Protein AF-A0A1P8NCJ2-F1 (afdb_monomer)

Nearest PDB structures (foldseek):
  8akn-assembly1_e  TM=4.206E-01  e=4.391E+00  Escherichia coli BW25113
  8c9b-assembly1_E  TM=3.716E-01  e=6.789E+00  Escherichia coli
  8c97-assembly1_E  TM=4.039E-01  e=9.863E+00  Escherichia coli

pLDDT: mean 82.37, std 11.79, range [41.12, 93.94]

Solvent-accessible surface area (backbone atoms only — not comparable to full-atom values): 11523 Å² total; per-residue (Å²): 121,79,91,66,98,56,78,45,37,68,54,47,44,54,53,44,65,76,74,47,71,74,82,81,45,72,49,74,44,65,50,60,73,43,63,59,67,43,52,81,74,59,35,50,70,48,72,45,36,58,69,64,31,53,78,67,75,41,75,60,78,74,65,56,74,62,56,68,54,54,54,52,49,53,54,51,46,52,57,61,77,52,69,77,71,83,54,77,83,48,42,66,61,54,40,48,51,49,44,56,49,63,79,47,68,81,57,87,54,63,66,58,57,54,50,50,52,52,51,54,62,70,75,43,80,90,82,50,72,62,78,72,40,86,76,64,68,80,64,95,66,77,78,79,72,71,95,65,80,78,83,56,76,82,71,71,55,73,79,72,86,56,76,86,73,55,75,78,79,78,77,80,79,83,81,88,132

Structure (mmCIF, N/CA/C/O backbone):
data_AF-A0A1P8NCJ2-F1
#
_entry.id   AF-A0A1P8NCJ2-F1
#
loop_
_atom_site.group_PDB
_atom_site.id
_atom_site.type_symbol
_atom_site.label_atom_id
_atom_site.label_alt_id
_atom_site.label_comp_id
_atom_site.label_asym_id
_atom_site.label_entity_id
_atom_site.label_seq_id
_atom_site.pdbx_PDB_ins_code
_atom_site.Cartn_x
_atom_site.Cartn_y
_atom_site.Cartn_z
_atom_site.occupancy
_atom_site.B_iso_or_equiv
_atom_site.auth_seq_id
_atom_site.auth_comp_id
_atom_site.auth_asym_id
_atom_site.auth_atom_id
_atom_site.pdbx_PDB_model_num
ATOM 1 N N . MET A 1 1 ? 1.787 -2.332 -0.077 1.00 89.50 1 MET A N 1
ATOM 2 C CA . MET A 1 1 ? 0.760 -1.302 -0.367 1.00 89.50 1 MET A CA 1
ATOM 3 C C . MET A 1 1 ? 0.189 -1.632 -1.734 1.00 89.50 1 MET A C 1
ATOM 5 O O . MET A 1 1 ? 0.908 -2.240 -2.510 1.00 89.50 1 MET A O 1
ATOM 9 N N . ARG A 1 2 ? -1.067 -1.292 -2.028 1.00 89.94 2 ARG A N 1
ATOM 10 C CA . ARG A 1 2 ? -1.697 -1.604 -3.321 1.00 89.94 2 ARG A CA 1
ATOM 11 C C . ARG A 1 2 ? -2.533 -0.414 -3.768 1.00 89.94 2 ARG A C 1
ATOM 13 O O . ARG A 1 2 ? -3.182 0.210 -2.930 1.00 89.94 2 ARG A O 1
ATOM 20 N N . ILE A 1 3 ? -2.510 -0.107 -5.061 1.00 90.94 3 ILE A N 1
ATOM 21 C CA . ILE A 1 3 ? -3.461 0.840 -5.647 1.00 90.94 3 ILE A CA 1
ATOM 22 C C . ILE A 1 3 ? -4.789 0.106 -5.805 1.00 90.94 3 ILE A C 1
ATOM 24 O O . ILE A 1 3 ? -4.830 -0.997 -6.345 1.00 90.94 3 ILE A O 1
ATOM 28 N N . ILE A 1 4 ? -5.861 0.714 -5.312 1.00 93.19 4 ILE A N 1
ATOM 29 C CA . ILE A 1 4 ? -7.226 0.224 -5.494 1.00 93.19 4 ILE A CA 1
ATOM 30 C C . ILE A 1 4 ? -7.975 1.168 -6.441 1.00 93.19 4 ILE A C 1
ATOM 32 O O . ILE A 1 4 ? -7.704 2.370 -6.422 1.00 93.19 4 ILE A O 1
ATOM 36 N N . PRO A 1 5 ? -8.885 0.647 -7.282 1.00 92.69 5 PRO A N 1
ATOM 37 C CA . PRO A 1 5 ? -9.535 1.428 -8.337 1.00 92.69 5 PRO A CA 1
ATOM 38 C C . PRO A 1 5 ? -10.462 2.515 -7.791 1.00 92.69 5 PRO A C 1
ATOM 40 O O . PRO A 1 5 ? -10.631 3.563 -8.407 1.00 92.69 5 PRO A O 1
ATOM 43 N N . ASP A 1 6 ? -11.065 2.273 -6.630 1.00 93.50 6 ASP A N 1
ATOM 44 C CA . ASP A 1 6 ? -11.892 3.241 -5.934 1.00 93.50 6 ASP A CA 1
ATOM 45 C C . ASP A 1 6 ? -11.900 2.969 -4.430 1.00 93.50 6 ASP A C 1
ATOM 47 O O . ASP A 1 6 ? -11.384 1.963 -3.939 1.00 93.50 6 ASP A O 1
ATOM 51 N N . ALA A 1 7 ? -12.506 3.892 -3.694 1.00 90.56 7 ALA A N 1
ATOM 52 C CA . ALA A 1 7 ? -12.639 3.808 -2.251 1.00 90.56 7 ALA A CA 1
ATOM 53 C C . ALA A 1 7 ? -14.034 3.286 -1.828 1.00 90.56 7 ALA A C 1
ATOM 55 O O . ALA A 1 7 ? -14.537 3.609 -0.753 1.00 90.56 7 ALA A O 1
ATOM 56 N N . ARG A 1 8 ? -14.714 2.490 -2.668 1.00 92.50 8 ARG A N 1
ATOM 57 C CA . ARG A 1 8 ? -16.012 1.892 -2.313 1.00 92.50 8 ARG A CA 1
ATOM 58 C C . ARG A 1 8 ? -15.838 0.755 -1.308 1.00 92.50 8 ARG A C 1
ATOM 60 O O . ARG A 1 8 ? -14.839 0.040 -1.307 1.00 92.50 8 ARG A O 1
ATOM 67 N N . ALA A 1 9 ? -16.880 0.511 -0.515 1.00 91.69 9 ALA A N 1
ATOM 68 C CA . ALA A 1 9 ? -16.875 -0.536 0.507 1.00 91.69 9 ALA A CA 1
ATOM 69 C C . ALA A 1 9 ? -16.643 -1.951 -0.049 1.00 91.69 9 ALA A C 1
ATOM 71 O O . ALA A 1 9 ? -16.042 -2.785 0.620 1.00 91.69 9 ALA A O 1
ATOM 72 N N . ALA A 1 10 ? -17.102 -2.255 -1.268 1.00 91.38 10 ALA A N 1
ATOM 73 C CA . ALA A 1 10 ? -16.827 -3.547 -1.904 1.00 91.38 10 ALA A CA 1
ATOM 74 C C . ALA A 1 10 ? -15.330 -3.719 -2.208 1.00 91.38 10 ALA A C 1
ATOM 76 O O . ALA A 1 10 ? -14.734 -4.713 -1.801 1.00 91.38 10 ALA A O 1
ATOM 77 N N . THR A 1 11 ? -14.719 -2.712 -2.835 1.00 93.75 11 THR A N 1
ATOM 78 C CA . THR A 1 11 ? -13.294 -2.685 -3.181 1.00 93.75 11 THR A CA 1
ATOM 79 C C . THR A 1 11 ? -12.407 -2.766 -1.941 1.00 93.75 11 THR A C 1
ATOM 81 O O . THR A 1 11 ? -11.456 -3.544 -1.905 1.00 93.75 11 THR A O 1
ATOM 84 N N . LEU A 1 12 ? -12.742 -2.007 -0.894 1.00 93.25 12 LEU A N 1
ATOM 85 C CA . LEU A 1 12 ? -12.000 -2.020 0.368 1.00 93.25 12 LEU A CA 1
ATOM 86 C C . LEU A 1 12 ? -12.114 -3.360 1.092 1.00 93.25 12 LEU A C 1
ATOM 88 O O . LEU A 1 12 ? -11.110 -3.852 1.595 1.00 93.25 12 LEU A O 1
ATOM 92 N N . ARG A 1 13 ? -13.306 -3.971 1.122 1.00 91.81 13 ARG A N 1
ATOM 93 C CA . ARG A 1 13 ? -13.483 -5.301 1.720 1.00 91.81 13 ARG A CA 1
ATOM 94 C C . ARG A 1 13 ? -12.653 -6.350 0.992 1.00 91.81 13 ARG A C 1
ATOM 96 O O . ARG A 1 13 ? -11.917 -7.055 1.665 1.00 91.81 13 ARG A O 1
ATOM 103 N N . GLY A 1 14 ? -12.693 -6.374 -0.344 1.00 92.50 14 GLY A N 1
ATOM 104 C CA . GLY A 1 14 ? -11.837 -7.259 -1.143 1.00 92.50 14 GLY A CA 1
ATOM 105 C C . GLY A 1 14 ? -10.347 -7.035 -0.865 1.00 92.50 14 GLY A C 1
ATOM 106 O O . GLY A 1 14 ? -9.584 -7.974 -0.673 1.00 92.50 14 GLY A O 1
ATOM 107 N N . PHE A 1 15 ? -9.924 -5.771 -0.748 1.00 93.94 15 PHE A N 1
ATOM 108 C CA . PHE A 1 15 ? -8.546 -5.452 -0.378 1.00 93.94 15 PHE A CA 1
ATOM 109 C C . PHE A 1 15 ? -8.137 -6.009 0.987 1.00 93.94 15 PHE A C 1
ATOM 111 O O . PHE A 1 15 ? -7.036 -6.544 1.119 1.00 93.94 15 PHE A O 1
ATOM 118 N N . ILE A 1 16 ? -9.007 -5.889 1.987 1.00 93.19 16 ILE A N 1
ATOM 119 C CA . ILE A 1 16 ? -8.744 -6.387 3.337 1.00 93.19 16 ILE A CA 1
ATOM 120 C C . ILE A 1 16 ? -8.699 -7.917 3.334 1.00 93.19 16 ILE A C 1
ATOM 122 O O . ILE A 1 16 ? -7.729 -8.469 3.844 1.00 93.19 16 ILE A O 1
ATOM 126 N N . THR A 1 17 ? -9.665 -8.588 2.698 1.00 92.44 17 THR A N 1
ATOM 127 C CA . THR A 1 17 ? -9.716 -10.060 2.635 1.00 92.44 17 THR A CA 1
ATOM 128 C C . THR A 1 17 ? -8.494 -10.677 1.971 1.00 92.44 17 THR A C 1
ATOM 130 O O . THR A 1 17 ? -8.013 -11.712 2.416 1.00 92.44 17 THR A O 1
ATOM 133 N N . ASP A 1 18 ? -7.943 -10.021 0.951 1.00 93.75 18 ASP A N 1
ATOM 134 C CA . ASP A 1 18 ? -6.751 -10.511 0.254 1.00 93.75 18 ASP A CA 1
ATOM 135 C C . ASP A 1 18 ? -5.456 -10.374 1.075 1.00 93.75 18 ASP A C 1
ATOM 137 O O . ASP A 1 18 ? -4.461 -11.027 0.766 1.00 93.75 18 ASP A O 1
ATOM 141 N N . ASN A 1 19 ? -5.410 -9.447 2.041 1.00 92.81 19 ASN A N 1
ATOM 142 C CA . ASN A 1 19 ? -4.154 -8.992 2.658 1.00 92.81 19 ASN A CA 1
ATOM 143 C C . ASN A 1 19 ? -4.114 -9.130 4.185 1.00 92.81 19 ASN A C 1
ATOM 145 O O . ASN A 1 19 ? -3.063 -8.887 4.780 1.00 92.81 19 ASN A O 1
ATOM 149 N N . VAL A 1 20 ? -5.234 -9.460 4.825 1.00 92.88 20 VAL A N 1
ATOM 150 C CA . VAL A 1 20 ? -5.350 -9.562 6.280 1.00 92.88 20 VAL A CA 1
ATOM 151 C C . VAL A 1 20 ? -5.878 -10.941 6.637 1.00 92.88 20 VAL A C 1
ATOM 153 O O . VAL A 1 20 ? -6.939 -11.346 6.172 1.00 92.88 20 VAL A O 1
ATOM 156 N N . GLU A 1 21 ? -5.142 -11.646 7.490 1.00 92.44 21 GLU A N 1
ATOM 157 C CA . GLU A 1 21 ? -5.537 -12.959 7.993 1.00 92.44 21 GLU A CA 1
ATOM 158 C C . GLU A 1 21 ? -6.851 -12.880 8.784 1.00 92.44 21 GLU A C 1
ATOM 160 O O . GLU A 1 21 ? -7.058 -11.960 9.583 1.00 92.44 21 GLU A O 1
ATOM 165 N N . LEU A 1 22 ? -7.746 -13.835 8.526 1.00 90.56 22 LEU A N 1
ATOM 166 C CA . LEU A 1 22 ? -9.055 -13.919 9.170 1.00 90.56 22 LEU A CA 1
ATOM 167 C C . LEU A 1 22 ? -8.934 -14.446 10.613 1.00 90.56 22 LEU A C 1
ATOM 169 O O . LEU A 1 22 ? -7.925 -15.039 10.988 1.00 90.56 22 LEU A O 1
ATOM 173 N N . ASP A 1 23 ? -9.975 -14.217 11.417 1.00 77.00 23 ASP A N 1
ATOM 174 C CA . ASP A 1 23 ? -10.226 -14.776 12.759 1.00 77.00 23 ASP A CA 1
ATOM 175 C C . ASP A 1 23 ? -9.287 -14.330 13.894 1.00 77.00 23 ASP A C 1
ATOM 177 O O . ASP A 1 23 ? -9.724 -14.197 15.037 1.00 77.00 23 ASP A O 1
ATOM 181 N N . THR A 1 24 ? -8.020 -14.030 13.610 1.00 81.50 24 THR A N 1
ATOM 182 C CA . THR A 1 24 ? -7.013 -13.671 14.627 1.00 81.50 24 THR A CA 1
ATOM 183 C C . THR A 1 24 ? -6.678 -12.180 14.664 1.00 81.50 24 THR A C 1
ATOM 185 O O . THR A 1 24 ? -6.072 -11.703 15.627 1.00 81.50 24 THR A O 1
ATOM 188 N N . THR A 1 25 ? -7.076 -11.420 13.637 1.00 90.25 25 THR A N 1
ATOM 189 C CA . THR A 1 25 ? -6.677 -10.017 13.467 1.00 90.25 25 THR A CA 1
ATOM 190 C C . THR A 1 25 ? -7.831 -9.041 13.700 1.00 90.25 25 THR A C 1
ATOM 192 O O . THR A 1 25 ? -8.883 -9.117 13.066 1.00 90.25 25 THR A O 1
ATOM 195 N N . THR A 1 26 ? -7.593 -8.042 14.555 1.00 92.19 26 THR A N 1
ATOM 196 C CA . THR A 1 26 ? -8.482 -6.881 14.706 1.00 92.19 26 THR A CA 1
ATOM 197 C C . THR A 1 26 ? -8.121 -5.797 13.696 1.00 92.19 26 THR A C 1
ATOM 199 O O . THR A 1 26 ? -7.015 -5.250 13.714 1.00 92.19 26 THR A O 1
ATOM 202 N N . VAL A 1 27 ? -9.077 -5.426 12.847 1.00 92.75 27 VAL A N 1
ATOM 203 C CA . VAL A 1 27 ? -8.932 -4.334 11.880 1.00 92.75 27 VAL A CA 1
ATOM 204 C C . VAL A 1 27 ? -9.306 -3.016 12.557 1.00 92.75 27 VAL A C 1
ATOM 206 O O . VAL A 1 27 ? -10.463 -2.798 12.910 1.00 92.75 27 VAL A O 1
ATOM 209 N N . ILE A 1 28 ? -8.333 -2.116 12.720 1.00 92.12 28 ILE A N 1
ATOM 210 C CA . ILE A 1 28 ? -8.541 -0.785 13.309 1.00 92.12 28 ILE A CA 1
ATOM 211 C C . ILE A 1 28 ? -8.645 0.260 12.189 1.00 92.12 28 ILE A C 1
ATOM 213 O O . ILE A 1 28 ? -7.744 0.370 11.358 1.00 92.12 28 ILE A O 1
ATOM 217 N N . THR A 1 29 ? -9.714 1.063 12.172 1.00 91.69 29 THR A N 1
ATOM 218 C CA . THR A 1 29 ? -9.962 2.082 11.124 1.00 91.69 29 THR A CA 1
ATOM 219 C C . THR A 1 29 ? -10.264 3.465 11.701 1.00 91.69 29 THR A C 1
ATOM 221 O O . THR A 1 29 ? -10.665 3.593 12.854 1.00 91.69 29 THR A O 1
ATOM 224 N N . ASP A 1 30 ? -10.128 4.513 10.885 1.00 89.12 30 ASP A N 1
ATOM 225 C CA . ASP A 1 30 ? -10.369 5.928 11.236 1.00 89.12 30 ASP A CA 1
ATOM 226 C C . ASP A 1 30 ? -11.848 6.314 11.388 1.00 89.12 30 ASP A C 1
ATOM 228 O O . ASP A 1 30 ? -12.202 7.474 11.621 1.00 89.12 30 ASP A O 1
ATOM 232 N N . GLY A 1 31 ? -12.734 5.337 11.237 1.00 88.44 31 GLY A N 1
ATOM 233 C CA . GLY A 1 31 ? -14.160 5.554 11.252 1.00 88.44 31 GLY A CA 1
ATOM 234 C C . GLY A 1 31 ? -14.734 6.162 9.990 1.00 88.44 31 GLY A C 1
ATOM 235 O O . GLY A 1 31 ? -15.861 6.652 10.034 1.00 88.44 31 GLY A O 1
ATOM 236 N N . TRP A 1 32 ? -14.054 6.076 8.858 1.00 91.44 32 TRP A N 1
ATOM 237 C CA . TRP A 1 32 ? -14.688 6.378 7.587 1.00 91.44 32 TRP A CA 1
ATOM 238 C C . TRP A 1 32 ? -15.778 5.348 7.219 1.00 91.44 32 TRP A C 1
ATOM 240 O O . TRP A 1 32 ? -15.670 4.162 7.531 1.00 91.44 32 TRP A O 1
ATOM 250 N N . THR A 1 33 ? -16.870 5.801 6.592 1.00 89.88 33 THR A N 1
ATOM 251 C CA . THR A 1 33 ? -18.044 4.961 6.274 1.00 89.88 33 THR A CA 1
ATOM 252 C C . THR A 1 33 ? -17.773 3.934 5.178 1.00 89.88 33 THR A C 1
ATOM 254 O O . THR A 1 33 ? -18.475 2.930 5.113 1.00 89.88 33 THR A O 1
ATOM 257 N N . GLY A 1 34 ? -16.734 4.132 4.360 1.00 89.88 34 GLY A N 1
ATOM 258 C CA . GLY A 1 34 ? -16.299 3.149 3.363 1.00 89.88 34 GLY A CA 1
ATOM 259 C C . GLY A 1 34 ? -15.875 1.807 3.970 1.00 89.88 34 GLY A C 1
ATOM 260 O O . GLY A 1 34 ? -15.943 0.788 3.295 1.00 89.88 34 GLY A O 1
ATOM 261 N N . TYR A 1 35 ? -15.509 1.781 5.254 1.00 91.50 35 TYR A N 1
ATOM 262 C CA . TYR A 1 35 ? -15.136 0.563 5.979 1.00 91.50 35 TYR A CA 1
ATOM 263 C C . TYR A 1 35 ? -16.325 -0.181 6.611 1.00 91.50 35 TYR A C 1
ATOM 265 O O . TYR A 1 35 ? -16.129 -1.175 7.304 1.00 91.50 35 TYR A O 1
ATOM 273 N N . LEU A 1 36 ? -17.564 0.289 6.431 1.00 87.81 36 LEU A N 1
ATOM 274 C CA . LEU A 1 36 ? -18.733 -0.411 6.967 1.00 87.81 36 LEU A CA 1
ATOM 275 C C . LEU A 1 36 ? -18.923 -1.772 6.279 1.00 87.81 36 LEU A C 1
ATOM 277 O O . LEU A 1 36 ? -18.792 -1.890 5.060 1.00 87.81 36 LEU A O 1
ATOM 281 N N . GLY A 1 37 ? -19.277 -2.795 7.060 1.00 86.75 37 GLY A N 1
ATOM 282 C CA . GLY A 1 37 ? -19.498 -4.153 6.561 1.00 86.75 37 GLY A CA 1
ATOM 283 C C . GLY A 1 37 ? -18.248 -5.035 6.518 1.00 86.75 37 GLY A C 1
ATOM 284 O O . GLY A 1 37 ? -18.317 -6.110 5.922 1.00 86.75 37 GLY A O 1
ATOM 285 N N . ILE A 1 38 ? -17.121 -4.595 7.094 1.00 90.38 38 ILE A N 1
ATOM 286 C CA . ILE A 1 38 ? -15.921 -5.430 7.313 1.00 90.38 38 ILE A CA 1
ATOM 287 C C . ILE A 1 38 ? -16.214 -6.566 8.300 1.00 90.38 38 ILE A C 1
ATOM 289 O O . ILE A 1 38 ? -15.776 -7.692 8.095 1.00 90.38 38 ILE A O 1
ATOM 293 N N . ASP A 1 39 ? -17.004 -6.280 9.330 1.00 89.06 39 ASP A N 1
ATOM 294 C CA . ASP A 1 39 ? -17.531 -7.243 10.299 1.00 89.06 39 ASP A CA 1
ATOM 295 C C . ASP A 1 39 ? -18.288 -8.395 9.621 1.00 89.06 39 ASP A C 1
ATOM 297 O O . ASP A 1 39 ? -18.105 -9.560 9.962 1.00 89.06 39 ASP A O 1
ATOM 301 N N . LYS A 1 40 ? -19.058 -8.090 8.570 1.00 87.50 40 LYS A N 1
ATOM 302 C CA . LYS A 1 40 ? -19.769 -9.099 7.763 1.00 87.50 40 LYS A CA 1
ATOM 303 C C . LYS A 1 40 ? -18.839 -10.024 6.975 1.00 87.50 40 LYS A C 1
ATOM 305 O O . LYS A 1 40 ? -19.303 -11.037 6.465 1.00 87.50 40 LYS A O 1
ATOM 310 N N . ALA A 1 41 ? -17.564 -9.662 6.837 1.00 86.69 41 ALA A N 1
ATOM 311 C CA . ALA A 1 41 ? -16.534 -10.498 6.230 1.00 86.69 41 ALA A CA 1
ATOM 312 C C . ALA A 1 41 ? -15.759 -11.332 7.271 1.00 86.69 41 ALA A C 1
ATOM 314 O O . ALA A 1 41 ? -14.781 -11.968 6.902 1.00 86.69 41 ALA A O 1
ATOM 315 N N . GLY A 1 42 ? -16.186 -11.337 8.543 1.00 89.69 42 GLY A N 1
ATOM 316 C CA . GLY A 1 42 ? -15.611 -12.167 9.610 1.00 89.69 42 GLY A CA 1
ATOM 317 C C . GLY A 1 42 ? -14.506 -11.495 10.431 1.00 89.69 42 GLY A C 1
ATOM 318 O O . GLY A 1 42 ? -13.912 -12.130 11.295 1.00 89.69 42 GLY A O 1
ATOM 319 N N . TYR A 1 43 ? -14.228 -10.208 10.210 1.00 93.06 43 TYR A N 1
ATOM 320 C CA . TYR A 1 43 ? -13.200 -9.490 10.967 1.00 93.06 43 TYR A CA 1
ATOM 321 C C . TYR A 1 43 ? -13.747 -8.848 12.240 1.00 93.06 43 TYR A C 1
ATOM 323 O O . TYR A 1 43 ? -14.799 -8.205 12.234 1.00 93.06 43 TYR A O 1
ATOM 331 N N . THR A 1 44 ? -12.945 -8.873 13.305 1.00 93.19 44 THR A N 1
ATOM 332 C CA . THR A 1 44 ? -13.158 -7.962 14.435 1.00 93.19 44 THR A CA 1
ATOM 333 C C . THR A 1 44 ? -12.819 -6.539 1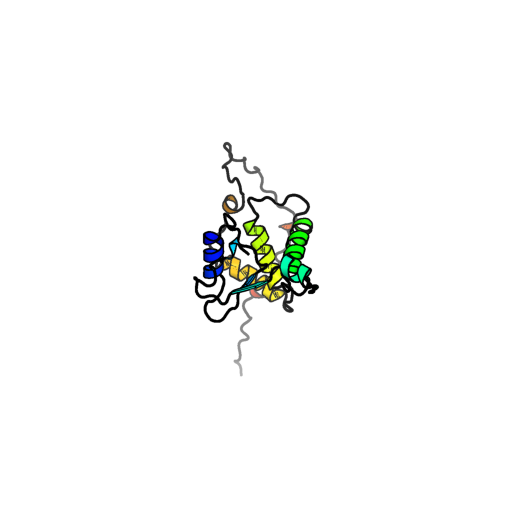3.985 1.00 93.19 44 THR A C 1
ATOM 335 O O . THR A 1 44 ? -11.674 -6.250 13.632 1.00 93.19 44 THR A O 1
ATOM 338 N N . HIS A 1 45 ? -13.806 -5.638 13.978 1.00 92.69 45 HIS A N 1
ATOM 339 C CA . HIS A 1 45 ? -13.647 -4.266 13.482 1.00 92.69 45 HIS A CA 1
ATOM 340 C C . HIS A 1 45 ? -13.673 -3.238 14.621 1.00 92.69 45 HIS A C 1
ATOM 342 O O . HIS A 1 45 ? -14.711 -2.998 15.234 1.00 92.69 45 HIS A O 1
ATOM 348 N N . ASP A 1 46 ? -12.534 -2.587 14.874 1.00 91.56 46 ASP A N 1
ATOM 349 C CA . ASP A 1 46 ? -12.412 -1.467 15.816 1.00 91.56 46 ASP A CA 1
ATOM 350 C C . ASP A 1 46 ? -12.441 -0.133 15.053 1.00 91.56 46 ASP A C 1
ATOM 352 O O . ASP A 1 46 ? -11.535 0.230 14.290 1.00 91.56 46 ASP A O 1
ATOM 356 N N . ARG A 1 47 ? -13.523 0.622 15.246 1.00 92.00 47 ARG A N 1
ATOM 357 C CA . ARG A 1 47 ? -13.764 1.885 14.552 1.00 92.00 47 ARG A CA 1
ATOM 358 C C . ARG A 1 47 ? -13.401 3.074 15.438 1.00 92.00 47 ARG A C 1
ATOM 360 O O . ARG A 1 47 ? -14.132 3.436 16.361 1.00 92.00 47 ARG A O 1
ATOM 367 N N . ARG A 1 48 ? -12.337 3.787 15.075 1.00 90.75 48 ARG A N 1
ATOM 368 C CA . ARG A 1 48 ? -11.798 4.909 15.848 1.00 90.75 48 ARG A CA 1
ATOM 369 C C . ARG A 1 48 ? -11.943 6.237 15.114 1.00 90.75 48 ARG A C 1
ATOM 371 O O . ARG A 1 48 ? -11.049 6.694 14.411 1.00 90.75 48 ARG A O 1
ATOM 378 N N . SER A 1 49 ? -13.086 6.891 15.313 1.00 88.56 49 SER A N 1
ATOM 379 C CA . SER A 1 49 ? -13.369 8.197 14.704 1.00 88.56 49 SER A CA 1
ATOM 380 C C . SER A 1 49 ? -12.592 9.338 15.362 1.00 88.56 49 SER A C 1
ATOM 382 O O . SER A 1 49 ? -12.800 9.633 16.542 1.00 88.56 49 SER A O 1
ATOM 384 N N . GLN A 1 50 ? -11.781 10.055 14.575 1.00 85.06 50 GLN A N 1
ATOM 385 C CA . GLN A 1 50 ? -11.085 11.266 15.035 1.00 85.06 50 GLN A CA 1
ATOM 386 C C . GLN A 1 50 ? -12.061 12.359 15.481 1.00 85.06 50 GLN A C 1
ATOM 388 O O . GLN A 1 50 ? -11.842 13.008 16.502 1.00 85.06 50 GLN A O 1
ATOM 393 N N . ARG A 1 51 ? -13.176 12.536 14.758 1.00 85.81 51 ARG A N 1
ATOM 394 C CA . ARG A 1 51 ? -14.226 13.501 15.121 1.00 85.81 51 ARG A CA 1
ATOM 395 C C . ARG A 1 51 ? -14.815 13.182 16.496 1.00 85.81 51 ARG A C 1
ATOM 397 O O . ARG A 1 51 ? -14.940 14.074 17.329 1.00 85.81 51 ARG A O 1
ATOM 404 N N . ALA A 1 52 ? -15.137 11.913 16.746 1.00 85.69 52 ALA A N 1
ATOM 405 C CA . ALA A 1 52 ? -15.671 11.485 18.037 1.00 85.69 52 ALA A CA 1
ATOM 406 C C . ALA A 1 52 ? -14.616 11.528 19.158 1.00 85.69 52 ALA A C 1
ATOM 408 O O . ALA A 1 52 ? -14.960 11.739 20.318 1.00 85.69 52 ALA A O 1
ATOM 409 N N . ALA A 1 53 ? -13.336 11.309 18.844 1.00 86.44 53 ALA A N 1
ATOM 410 C CA . ALA A 1 53 ? -12.239 11.467 19.799 1.00 86.44 53 ALA A CA 1
ATOM 411 C C . ALA A 1 53 ? -12.079 12.936 20.227 1.00 86.44 53 ALA A C 1
ATOM 413 O O . ALA A 1 53 ? -12.105 13.213 21.425 1.00 86.44 53 ALA A O 1
ATOM 414 N N . ARG A 1 54 ? -12.056 13.869 19.261 1.00 85.38 54 ARG A N 1
ATOM 415 C CA . ARG A 1 54 ? -12.019 15.324 19.502 1.00 85.38 54 ARG A CA 1
ATOM 416 C C . ARG A 1 54 ? -13.163 15.798 20.388 1.00 85.38 54 ARG A C 1
ATOM 418 O O . ARG A 1 54 ? -12.924 16.485 21.371 1.00 85.38 54 ARG A O 1
ATOM 425 N N . ALA A 1 55 ? -14.391 15.383 20.076 1.00 87.69 55 ALA A N 1
ATOM 426 C CA . ALA A 1 55 ? -15.571 15.754 20.859 1.00 87.69 55 ALA A CA 1
ATOM 427 C C . ALA A 1 55 ? -15.506 15.277 22.324 1.00 87.69 55 ALA A C 1
ATOM 429 O O . ALA A 1 55 ? -16.156 15.855 23.185 1.00 87.69 55 ALA A O 1
ATOM 430 N N . ARG A 1 56 ? -14.720 14.231 22.610 1.00 86.94 56 ARG A N 1
ATOM 431 C CA . ARG A 1 56 ? -14.521 13.668 23.955 1.00 86.94 56 ARG A CA 1
ATOM 432 C C . ARG A 1 56 ? -13.218 14.130 24.617 1.00 86.94 56 ARG A C 1
ATOM 434 O O . ARG A 1 56 ? -12.824 13.536 25.614 1.00 86.94 56 ARG A O 1
ATOM 441 N N . GLY A 1 57 ? -12.522 15.114 24.039 1.00 84.88 57 GLY A N 1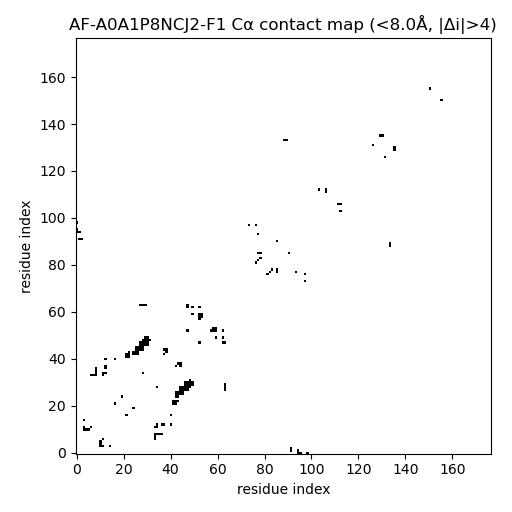
ATOM 442 C CA . GLY A 1 57 ? -11.239 15.604 24.552 1.00 84.88 57 GLY A CA 1
ATOM 443 C C . GLY A 1 57 ? -10.123 14.554 24.553 1.00 84.88 57 GLY A C 1
ATOM 444 O O . GLY A 1 57 ? -9.175 14.674 25.322 1.00 84.88 57 GLY A O 1
ATOM 445 N N . LYS A 1 58 ? -10.237 13.498 23.736 1.00 82.31 58 LYS A N 1
ATOM 446 C CA . LYS A 1 58 ? -9.224 12.439 23.654 1.00 82.31 58 LYS A CA 1
ATOM 447 C C . LYS A 1 58 ? -8.105 12.840 22.702 1.00 82.31 58 LYS A C 1
ATOM 449 O O . LYS A 1 58 ? -8.364 13.418 21.646 1.00 82.31 58 LYS A O 1
ATOM 454 N N . ASP A 1 59 ? -6.887 12.445 23.053 1.00 78.44 59 ASP A N 1
ATOM 455 C CA . ASP A 1 59 ? -5.725 12.578 22.182 1.00 78.44 59 ASP A CA 1
ATOM 456 C C . ASP A 1 59 ? -5.922 11.790 20.872 1.00 78.44 59 ASP A C 1
ATOM 458 O O . ASP A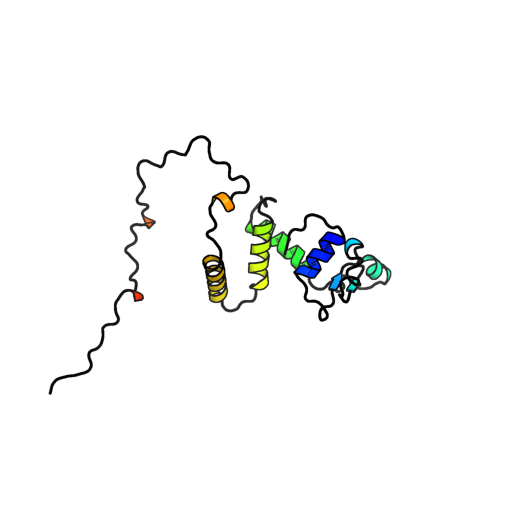 1 59 ? -6.313 10.618 20.865 1.00 78.44 59 ASP A O 1
ATOM 462 N N . ILE A 1 60 ? -5.688 12.470 19.752 1.00 78.56 60 ILE A N 1
ATOM 463 C CA . ILE A 1 60 ? -5.905 11.958 18.397 1.00 78.56 60 ILE A CA 1
ATOM 464 C C . ILE A 1 60 ? -4.664 11.213 17.904 1.00 78.56 60 ILE A C 1
ATOM 466 O O . ILE A 1 60 ? -4.793 10.276 17.113 1.00 78.56 60 ILE A O 1
ATOM 470 N N . ASP A 1 61 ? -3.474 11.587 18.376 1.00 71.50 61 ASP A N 1
ATOM 471 C CA . ASP A 1 61 ? -2.212 11.055 17.852 1.00 71.50 61 ASP A CA 1
ATOM 472 C C . ASP A 1 61 ? -2.050 9.564 18.170 1.00 71.50 61 ASP A C 1
ATOM 474 O O . ASP A 1 61 ? -1.475 8.798 17.388 1.00 71.50 61 ASP A O 1
ATOM 478 N N . ASN A 1 62 ? -2.660 9.131 19.274 1.00 77.25 62 ASN A N 1
ATOM 479 C CA . ASN A 1 62 ? -2.721 7.741 19.713 1.00 77.25 62 ASN A CA 1
ATOM 480 C C . ASN A 1 62 ? -3.917 6.958 19.148 1.00 77.25 62 ASN A C 1
ATOM 482 O O . ASN A 1 62 ? -4.031 5.749 19.368 1.00 77.25 62 ASN A O 1
ATOM 486 N N . LEU A 1 63 ? -4.807 7.612 18.395 1.00 84.38 63 LEU A N 1
ATOM 487 C CA . LEU A 1 63 ? -6.025 6.984 17.893 1.00 84.38 63 LEU A CA 1
ATOM 488 C C . LEU A 1 63 ? -5.712 5.892 16.863 1.00 84.38 63 LEU A C 1
ATOM 490 O O . LEU A 1 63 ? -6.231 4.780 16.963 1.00 84.38 63 LEU A O 1
ATOM 494 N N . LEU A 1 64 ? -4.826 6.202 15.912 1.00 86.25 64 LEU A N 1
ATOM 495 C CA . LEU A 1 64 ? -4.323 5.278 14.894 1.00 86.25 64 LEU A CA 1
ATOM 496 C C . LEU A 1 64 ? -2.792 5.267 14.925 1.00 86.25 64 LEU A C 1
ATOM 498 O O . LEU A 1 64 ? -2.149 6.093 14.260 1.00 86.25 64 LEU A O 1
ATOM 502 N N . PRO A 1 65 ? -2.191 4.341 15.689 1.00 80.19 65 PRO A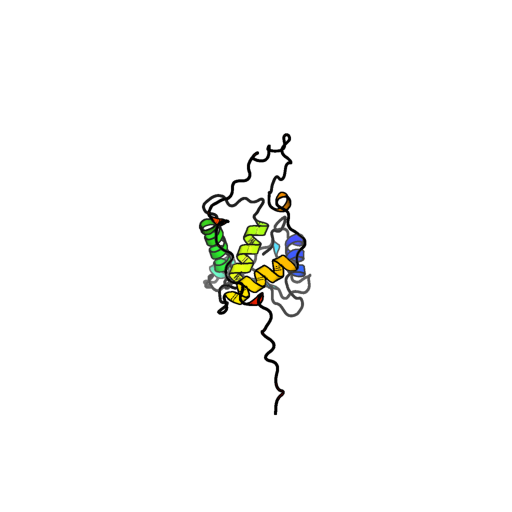 N 1
ATOM 503 C CA . PRO A 1 65 ? -0.748 4.287 15.845 1.00 80.19 65 PRO A CA 1
ATOM 504 C C . PRO A 1 65 ? -0.036 4.114 14.498 1.00 80.19 65 PRO A C 1
ATOM 506 O O . PRO A 1 65 ? -0.293 3.183 13.743 1.00 80.19 65 PRO A O 1
ATOM 509 N N . GLY A 1 66 ? 0.886 5.025 14.185 1.00 83.19 66 GLY A N 1
ATOM 510 C CA . GLY A 1 66 ? 1.840 4.870 13.081 1.00 83.19 66 GLY A CA 1
ATOM 511 C C . GLY A 1 66 ? 1.309 5.118 11.661 1.00 83.19 66 GLY A C 1
ATOM 512 O O . GLY A 1 66 ? 2.129 5.361 10.777 1.00 83.19 66 GLY A O 1
ATOM 513 N N . VAL A 1 67 ? -0.008 5.157 11.424 1.00 87.94 67 VAL A N 1
ATOM 514 C CA . VAL A 1 67 ? -0.588 5.340 10.072 1.00 87.94 67 VAL A CA 1
ATOM 515 C C . VAL A 1 67 ? -0.143 6.661 9.435 1.00 87.94 67 VAL A C 1
ATOM 517 O O . VAL A 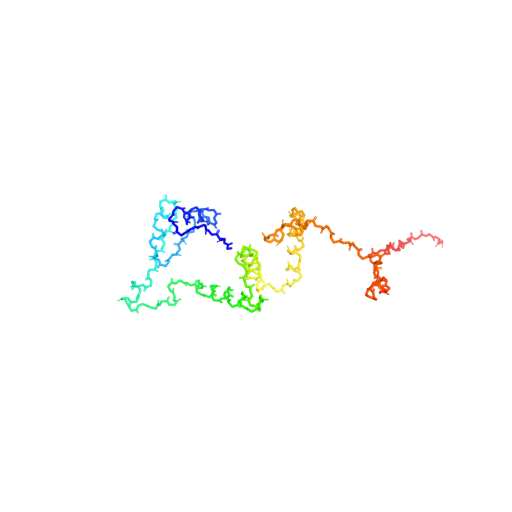1 67 ? 0.386 6.683 8.323 1.00 87.94 67 VAL A O 1
ATOM 520 N N . HIS A 1 68 ? -0.262 7.768 10.175 1.00 85.31 68 HIS A N 1
ATOM 521 C CA . HIS A 1 68 ? 0.173 9.089 9.709 1.00 85.31 68 HIS A CA 1
ATOM 522 C C . HIS A 1 68 ? 1.692 9.153 9.463 1.00 85.31 68 HIS A C 1
ATOM 524 O O . HIS A 1 68 ? 2.146 9.869 8.566 1.00 85.31 68 HIS A O 1
ATOM 530 N N . ARG A 1 69 ? 2.489 8.378 10.219 1.00 89.06 69 ARG A N 1
ATOM 531 C CA . ARG A 1 69 ? 3.948 8.295 10.040 1.00 89.06 69 ARG A CA 1
ATOM 532 C C . ARG A 1 69 ? 4.293 7.576 8.746 1.00 89.06 69 ARG A C 1
ATOM 534 O O . ARG A 1 69 ? 5.115 8.086 7.993 1.00 89.06 69 ARG A O 1
ATOM 541 N N . VAL A 1 70 ? 3.648 6.444 8.458 1.00 91.81 70 VAL A N 1
ATOM 542 C CA . VAL A 1 70 ? 3.847 5.717 7.194 1.00 91.81 70 VAL A CA 1
ATOM 543 C C . VAL A 1 70 ? 3.491 6.612 6.007 1.00 91.81 70 VAL A C 1
ATOM 545 O O . VAL A 1 70 ? 4.308 6.755 5.099 1.00 91.81 70 VAL A O 1
ATOM 548 N N . ALA A 1 71 ? 2.339 7.291 6.049 1.00 90.94 71 ALA A N 1
ATOM 549 C CA . ALA A 1 71 ? 1.925 8.214 4.990 1.00 90.94 71 ALA A CA 1
ATOM 550 C C . ALA A 1 71 ? 2.921 9.376 4.797 1.00 90.94 71 ALA A C 1
ATOM 552 O O . ALA A 1 71 ? 3.320 9.682 3.672 1.00 90.94 71 ALA A O 1
ATOM 553 N N . SER A 1 72 ? 3.381 9.989 5.893 1.00 91.31 72 SER A N 1
ATOM 554 C CA . SER A 1 72 ? 4.366 11.080 5.849 1.00 91.31 72 SER A CA 1
ATOM 555 C C . SER A 1 72 ? 5.719 10.627 5.293 1.00 91.31 72 SER A C 1
ATOM 557 O O . SER A 1 72 ? 6.347 11.357 4.524 1.00 91.31 72 SER A O 1
ATOM 559 N N . LEU A 1 73 ? 6.171 9.423 5.657 1.00 93.06 73 LEU A N 1
ATOM 560 C CA . LEU A 1 73 ? 7.414 8.841 5.149 1.00 93.06 73 LEU A CA 1
ATOM 561 C C . LEU A 1 73 ? 7.313 8.505 3.663 1.00 93.06 73 LEU A C 1
ATOM 563 O O . LEU A 1 73 ? 8.245 8.821 2.929 1.00 93.06 73 LEU A O 1
ATOM 567 N N . ALA A 1 74 ? 6.194 7.930 3.218 1.00 92.25 74 ALA A N 1
ATOM 568 C CA . ALA A 1 74 ? 5.953 7.650 1.805 1.00 92.25 74 ALA A CA 1
ATOM 569 C C . ALA A 1 74 ? 5.984 8.942 0.980 1.00 92.25 74 ALA A C 1
ATOM 571 O O . ALA A 1 74 ? 6.728 9.032 0.006 1.00 92.25 74 ALA A O 1
ATOM 572 N N . LYS A 1 75 ? 5.269 9.987 1.426 1.00 90.56 75 LYS A N 1
ATOM 573 C CA . LYS A 1 75 ? 5.265 11.301 0.764 1.00 90.56 75 LYS A CA 1
ATOM 574 C C . LYS A 1 75 ? 6.667 11.910 0.685 1.00 90.56 75 LYS A C 1
ATOM 576 O O . LYS A 1 75 ? 7.076 12.377 -0.374 1.00 90.56 75 LYS A O 1
ATOM 581 N N . ARG A 1 76 ? 7.414 11.907 1.795 1.00 91.31 76 ARG A N 1
ATOM 582 C CA . ARG A 1 76 ? 8.780 12.453 1.834 1.00 91.31 76 ARG A CA 1
ATOM 583 C C . ARG A 1 76 ? 9.729 11.669 0.931 1.00 91.31 76 ARG A C 1
ATOM 585 O O . ARG A 1 76 ? 10.537 12.278 0.241 1.00 91.31 76 ARG A O 1
ATOM 592 N N . TRP A 1 77 ? 9.637 10.340 0.948 1.00 91.56 77 TRP A N 1
ATOM 593 C CA . TRP A 1 77 ? 10.466 9.477 0.112 1.00 91.56 77 TRP A CA 1
ATOM 594 C C . TRP A 1 77 ? 10.189 9.716 -1.375 1.00 91.56 77 TRP A C 1
ATOM 596 O O . TRP A 1 77 ? 11.134 9.952 -2.122 1.00 91.56 77 TRP A O 1
ATOM 606 N N . LEU A 1 78 ? 8.915 9.783 -1.774 1.00 89.12 78 LEU A N 1
ATOM 607 C CA . LEU A 1 78 ? 8.518 10.097 -3.148 1.00 89.12 78 LEU A CA 1
ATOM 608 C C . LEU A 1 78 ? 9.090 11.442 -3.623 1.00 89.12 78 LEU A C 1
ATOM 610 O O . LEU A 1 78 ? 9.702 11.508 -4.684 1.00 89.12 78 LEU A O 1
ATOM 614 N N . LEU A 1 79 ? 8.948 12.501 -2.819 1.00 86.50 79 LEU A N 1
ATOM 615 C CA . LEU A 1 79 ? 9.433 13.841 -3.177 1.00 86.50 79 LEU A CA 1
ATOM 616 C C . LEU A 1 79 ? 10.967 13.950 -3.185 1.00 86.50 79 LEU A C 1
ATOM 618 O O . LEU A 1 79 ? 11.520 14.703 -3.981 1.00 86.50 79 LEU A O 1
ATOM 622 N N . GLY A 1 80 ? 11.654 13.220 -2.303 1.00 85.19 80 GLY A N 1
ATOM 623 C CA . GLY A 1 80 ? 13.110 13.283 -2.174 1.00 85.19 80 GLY A CA 1
ATOM 624 C C . GLY A 1 80 ? 13.852 12.405 -3.181 1.00 85.19 80 GLY A C 1
ATOM 625 O O . GLY A 1 80 ? 14.758 12.879 -3.860 1.00 85.19 80 GLY A O 1
ATOM 626 N N . THR A 1 81 ? 13.487 11.123 -3.276 1.00 80.88 81 THR A N 1
ATOM 627 C CA . THR A 1 81 ? 14.195 10.141 -4.114 1.00 80.88 81 THR A CA 1
ATOM 628 C C . THR A 1 81 ? 13.906 10.332 -5.601 1.00 80.88 81 THR A C 1
ATOM 630 O O . THR A 1 81 ? 14.815 10.154 -6.404 1.00 80.88 81 THR A O 1
ATOM 633 N N . HIS A 1 82 ? 12.690 10.746 -5.971 1.00 76.31 82 HIS A N 1
ATOM 634 C CA . HIS A 1 82 ? 12.312 10.926 -7.377 1.00 76.31 82 HIS A CA 1
ATOM 635 C C . HIS A 1 82 ? 12.417 12.375 -7.883 1.00 76.31 82 HIS A C 1
ATOM 637 O O . HIS A 1 82 ? 12.058 12.622 -9.025 1.00 76.31 82 HIS A O 1
ATOM 643 N N . GLN A 1 83 ? 12.916 13.319 -7.069 1.00 68.25 83 GLN A N 1
ATOM 644 C CA . GLN A 1 83 ? 13.303 14.691 -7.457 1.00 68.25 83 GLN A CA 1
ATOM 645 C C . GLN A 1 83 ? 12.411 15.385 -8.515 1.00 68.25 83 GLN A C 1
ATOM 647 O O . GLN A 1 83 ? 12.912 15.972 -9.470 1.00 68.25 83 GLN A O 1
ATOM 652 N N . GLY A 1 84 ? 11.086 15.371 -8.337 1.00 65.38 84 GLY A N 1
ATOM 653 C CA . GLY A 1 84 ? 10.187 16.296 -9.046 1.00 65.38 84 GLY A CA 1
ATOM 654 C C . GLY A 1 84 ? 9.044 15.669 -9.849 1.00 65.38 84 GLY A C 1
ATOM 655 O O . GLY A 1 84 ? 7.924 16.144 -9.686 1.00 65.38 84 GLY A O 1
ATOM 656 N N . PRO A 1 85 ? 9.230 14.611 -10.657 1.00 69.31 85 PRO A N 1
ATOM 657 C CA . PRO A 1 85 ? 8.127 14.003 -11.396 1.00 69.31 85 PRO A CA 1
ATOM 658 C C . PRO A 1 85 ? 7.848 12.576 -10.913 1.00 69.31 85 PRO A C 1
ATOM 660 O O . PRO A 1 85 ? 8.396 11.598 -11.417 1.00 69.31 85 PRO A O 1
ATOM 663 N N . VAL A 1 86 ? 6.944 12.450 -9.941 1.00 79.12 86 VAL A N 1
ATOM 664 C CA . VAL A 1 86 ? 6.276 11.172 -9.666 1.00 79.12 86 VAL A CA 1
ATOM 665 C C . VAL A 1 86 ? 5.214 10.986 -10.746 1.00 79.12 86 VAL A C 1
ATOM 667 O O . VAL A 1 86 ? 4.217 11.706 -10.755 1.00 79.12 86 VAL A O 1
ATOM 670 N N . ASN A 1 87 ? 5.423 10.041 -11.660 1.00 85.06 87 ASN A N 1
ATOM 671 C CA . ASN A 1 87 ? 4.425 9.702 -12.671 1.00 85.06 87 ASN A CA 1
ATOM 672 C C . ASN A 1 87 ? 3.416 8.690 -12.102 1.00 85.06 87 ASN A C 1
ATOM 674 O O . ASN A 1 87 ? 3.803 7.652 -11.561 1.00 85.06 87 ASN A O 1
ATOM 678 N N . ILE A 1 88 ? 2.120 8.976 -12.246 1.00 86.31 88 ILE A N 1
ATOM 679 C CA . ILE A 1 88 ? 1.048 8.081 -11.798 1.00 86.31 88 ILE A CA 1
ATOM 680 C C . ILE A 1 88 ? 1.118 6.702 -12.468 1.00 86.31 88 ILE A C 1
ATOM 682 O O . ILE A 1 88 ? 0.785 5.699 -11.841 1.00 86.31 88 ILE A O 1
ATOM 686 N N . GLU A 1 89 ? 1.639 6.636 -13.692 1.00 88.00 89 GLU A N 1
ATOM 687 C CA . GLU A 1 89 ? 1.803 5.396 -14.458 1.00 88.00 89 GLU A CA 1
ATOM 688 C C . GLU A 1 89 ? 2.790 4.420 -13.806 1.00 88.00 89 GLU A C 1
ATOM 690 O O . GLU A 1 89 ? 2.689 3.209 -13.987 1.00 88.00 89 GLU A O 1
ATOM 695 N N . HIS A 1 90 ? 3.718 4.934 -12.998 1.00 87.44 90 HIS A N 1
ATOM 696 C CA . HIS A 1 90 ? 4.710 4.140 -12.274 1.00 87.44 90 HIS A CA 1
ATOM 697 C C . HIS A 1 90 ? 4.414 4.047 -10.773 1.00 87.44 90 HIS A C 1
ATOM 699 O O . HIS A 1 90 ? 5.228 3.520 -10.012 1.00 87.44 90 HIS A O 1
ATOM 705 N N . LEU A 1 91 ? 3.240 4.515 -10.330 1.00 89.00 91 LEU A N 1
ATOM 706 C CA . LEU A 1 91 ? 2.903 4.604 -8.910 1.00 89.00 91 LEU A CA 1
ATOM 707 C C . LEU A 1 91 ? 2.973 3.249 -8.196 1.00 89.00 91 LEU A C 1
ATOM 709 O O . LEU A 1 91 ? 3.431 3.197 -7.057 1.00 89.00 91 LEU A O 1
ATOM 713 N N . VAL A 1 92 ? 2.583 2.154 -8.858 1.00 89.81 92 VAL A N 1
ATOM 714 C CA . VAL A 1 92 ? 2.702 0.799 -8.287 1.00 89.81 92 VAL A CA 1
ATOM 715 C C . VAL A 1 92 ? 4.164 0.478 -7.972 1.00 89.81 92 VAL A C 1
ATOM 717 O O . VAL A 1 92 ? 4.478 0.144 -6.833 1.00 89.81 92 VAL A O 1
ATOM 720 N N . GLY A 1 93 ? 5.068 0.686 -8.936 1.00 89.56 93 GLY A N 1
ATOM 721 C CA . GLY A 1 93 ? 6.498 0.431 -8.759 1.00 89.56 93 GLY A CA 1
ATOM 722 C C . GLY A 1 93 ? 7.118 1.284 -7.651 1.00 89.56 93 GLY A C 1
ATOM 723 O O . GLY A 1 93 ? 7.891 0.775 -6.838 1.00 89.56 93 GLY A O 1
ATOM 724 N N . TYR A 1 94 ? 6.724 2.557 -7.542 1.00 90.94 94 TYR A N 1
ATOM 725 C CA . TYR A 1 94 ? 7.177 3.408 -6.440 1.00 90.94 94 TYR A CA 1
ATOM 726 C C . TYR A 1 94 ? 6.697 2.892 -5.077 1.00 90.94 94 TYR A C 1
ATOM 728 O O . TYR A 1 94 ? 7.464 2.859 -4.114 1.00 90.94 94 TYR A O 1
ATOM 736 N N . LEU A 1 95 ? 5.435 2.469 -4.969 1.00 92.00 95 LEU A N 1
ATOM 737 C CA . LEU A 1 95 ? 4.890 1.940 -3.716 1.00 92.00 95 LEU A CA 1
ATOM 738 C C . LEU A 1 95 ? 5.518 0.595 -3.330 1.00 92.00 95 LEU A C 1
ATOM 740 O O . LEU A 1 95 ? 5.735 0.355 -2.137 1.00 92.00 95 LEU A O 1
ATOM 744 N N . ASP A 1 96 ? 5.846 -0.251 -4.304 1.00 91.62 96 ASP A N 1
ATOM 745 C CA . ASP A 1 96 ? 6.551 -1.512 -4.076 1.00 91.62 96 ASP A CA 1
ATOM 746 C C . ASP A 1 96 ? 7.979 -1.274 -3.583 1.00 91.62 96 ASP A C 1
ATOM 748 O O . ASP A 1 96 ? 8.391 -1.875 -2.582 1.00 91.62 96 ASP A O 1
ATOM 752 N N . GLU A 1 97 ? 8.713 -0.334 -4.193 1.00 91.12 97 GLU A N 1
ATOM 753 C CA . GLU A 1 97 ? 10.038 0.055 -3.703 1.00 91.12 97 GLU A CA 1
ATOM 754 C C . GLU A 1 97 ? 9.948 0.640 -2.286 1.00 91.12 97 GLU A C 1
ATOM 756 O O . GLU A 1 97 ? 10.711 0.242 -1.395 1.00 91.12 97 GLU A O 1
ATOM 761 N N . PHE A 1 98 ? 8.983 1.529 -2.029 1.00 92.81 98 PHE A N 1
ATOM 762 C CA . PHE A 1 98 ? 8.763 2.067 -0.689 1.00 92.81 98 PHE A CA 1
ATOM 763 C C . PHE A 1 98 ? 8.524 0.949 0.331 1.00 92.81 98 PHE A C 1
ATOM 765 O O . PHE A 1 98 ? 9.177 0.935 1.377 1.00 92.81 98 PHE A O 1
ATOM 772 N N . CYS A 1 99 ? 7.648 -0.018 0.033 1.00 93.56 99 CYS A N 1
ATOM 773 C CA . CYS A 1 99 ? 7.384 -1.158 0.916 1.00 93.56 99 CYS A CA 1
ATOM 774 C C . CYS A 1 99 ? 8.642 -2.003 1.139 1.00 93.56 99 CYS A C 1
ATOM 776 O O . CYS A 1 99 ? 8.940 -2.381 2.276 1.00 93.56 99 CYS A O 1
ATOM 778 N N . PHE A 1 100 ? 9.406 -2.270 0.076 1.00 91.38 100 PHE A N 1
ATOM 779 C CA . PHE A 1 100 ? 10.651 -3.027 0.156 1.00 91.38 100 PHE A CA 1
ATOM 780 C C . PHE A 1 100 ? 11.652 -2.369 1.113 1.00 91.38 100 PHE A C 1
ATOM 782 O O . PHE A 1 100 ? 12.185 -3.047 2.002 1.00 91.38 100 PHE A O 1
ATOM 789 N N . ARG A 1 101 ? 11.865 -1.055 0.965 1.00 90.69 101 ARG A N 1
ATOM 790 C CA . ARG A 1 101 ? 12.776 -0.257 1.799 1.00 90.69 101 ARG A CA 1
ATOM 791 C C . ARG A 1 101 ? 12.253 -0.118 3.222 1.00 90.69 101 ARG A C 1
ATOM 793 O O . ARG A 1 101 ? 12.997 -0.352 4.174 1.00 90.69 101 ARG A O 1
ATOM 800 N N . PHE A 1 102 ? 10.977 0.227 3.379 1.00 91.44 102 PHE A N 1
ATOM 801 C CA . PHE A 1 102 ? 10.350 0.442 4.679 1.00 91.44 102 PHE A CA 1
ATOM 802 C C . PHE A 1 102 ? 10.411 -0.827 5.530 1.00 91.44 102 PHE A C 1
ATOM 804 O O . PHE A 1 102 ? 10.874 -0.760 6.669 1.00 91.44 102 PHE A O 1
ATOM 811 N N . ASN A 1 103 ? 10.047 -1.987 4.978 1.00 91.06 103 ASN A N 1
ATOM 812 C CA . ASN A 1 103 ? 10.031 -3.258 5.712 1.00 91.06 103 ASN A CA 1
ATOM 813 C C . ASN A 1 103 ? 11.434 -3.776 6.069 1.00 91.06 103 ASN A C 1
ATOM 815 O O . ASN A 1 103 ? 11.564 -4.626 6.943 1.00 91.06 103 ASN A O 1
ATOM 819 N N . ARG A 1 104 ? 12.493 -3.261 5.430 1.00 90.75 104 ARG A N 1
ATOM 820 C CA . ARG A 1 104 ? 13.891 -3.675 5.665 1.00 90.75 104 ARG A CA 1
ATOM 821 C C . ARG A 1 1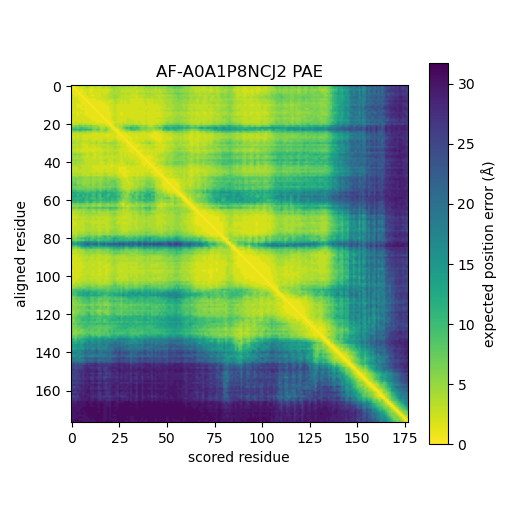04 ? 14.759 -2.594 6.305 1.00 90.75 104 ARG A C 1
ATOM 823 O O . ARG A 1 104 ? 15.953 -2.815 6.497 1.00 90.75 104 ARG A O 1
ATOM 830 N N . ARG A 1 105 ? 14.181 -1.448 6.680 1.00 88.62 105 ARG A N 1
ATOM 831 C CA . ARG A 1 105 ? 14.917 -0.271 7.181 1.00 88.62 105 ARG A CA 1
ATOM 832 C C . ARG A 1 105 ? 15.741 -0.528 8.447 1.00 88.62 105 ARG A C 1
ATOM 834 O O . ARG A 1 105 ? 16.708 0.179 8.693 1.00 88.62 105 ARG A O 1
ATOM 841 N N . THR A 1 106 ? 15.359 -1.520 9.246 1.00 89.81 106 THR A N 1
ATOM 842 C CA . THR A 1 106 ? 16.049 -1.910 10.485 1.00 89.81 106 THR A CA 1
ATOM 843 C C . THR A 1 106 ? 16.975 -3.113 10.305 1.00 89.81 106 THR A C 1
ATOM 845 O O . THR A 1 106 ? 17.576 -3.564 11.280 1.00 89.81 106 THR A O 1
ATOM 848 N N . SER A 1 107 ? 17.113 -3.648 9.083 1.00 87.38 107 SER A N 1
ATOM 849 C CA . SER A 1 107 ? 17.992 -4.790 8.833 1.00 87.38 107 SER A CA 1
ATOM 850 C C . SER A 1 107 ? 19.439 -4.427 9.161 1.00 87.38 107 SER A C 1
ATOM 852 O O . SER A 1 107 ? 20.041 -3.559 8.526 1.00 87.38 107 SER A O 1
ATOM 854 N N . ARG A 1 108 ? 20.013 -5.127 10.143 1.00 85.94 108 ARG A N 1
ATOM 855 C CA . ARG A 1 108 ? 21.416 -4.961 10.555 1.00 85.94 108 ARG A CA 1
ATOM 856 C C . ARG A 1 108 ? 22.390 -5.572 9.548 1.00 85.94 108 ARG A C 1
ATOM 858 O O . ARG A 1 108 ? 23.553 -5.190 9.515 1.00 85.94 108 ARG A O 1
ATOM 865 N N . ASN A 1 109 ? 21.911 -6.487 8.705 1.00 88.00 109 ASN A N 1
ATOM 866 C CA . ASN A 1 109 ? 22.702 -7.111 7.656 1.00 88.00 109 ASN A CA 1
ATOM 867 C C . ASN A 1 109 ? 22.284 -6.553 6.289 1.00 88.00 109 ASN A C 1
ATOM 869 O O . ASN A 1 109 ? 21.294 -6.979 5.687 1.00 88.00 109 ASN A O 1
ATOM 873 N N . ARG A 1 110 ? 23.054 -5.578 5.795 1.00 80.19 110 ARG A N 1
ATOM 874 C CA . ARG A 1 110 ? 22.823 -4.957 4.480 1.00 80.19 110 ARG A CA 1
ATOM 875 C C . ARG A 1 110 ? 22.975 -5.960 3.332 1.00 80.19 110 ARG A C 1
ATOM 877 O O . ARG A 1 110 ? 22.257 -5.844 2.342 1.00 80.19 110 ARG A O 1
ATOM 884 N N . GLY A 1 111 ? 23.832 -6.972 3.490 1.00 83.50 111 GLY A N 1
ATOM 885 C CA . GLY A 1 111 ? 24.002 -8.049 2.513 1.00 83.50 111 GLY A CA 1
ATOM 886 C C . GLY A 1 111 ? 22.712 -8.835 2.273 1.00 83.50 111 GLY A C 1
ATOM 887 O O . GLY A 1 111 ? 22.413 -9.179 1.135 1.00 83.50 111 GLY A O 1
ATOM 888 N N . LEU A 1 112 ? 21.876 -9.018 3.304 1.00 84.75 112 LEU A N 1
ATOM 889 C CA . LEU A 1 112 ? 20.573 -9.682 3.157 1.00 84.75 112 LEU A CA 1
ATOM 890 C C . LEU A 1 112 ? 19.561 -8.855 2.354 1.00 84.75 112 LEU A C 1
ATOM 892 O O . LEU A 1 112 ? 18.673 -9.422 1.720 1.00 84.75 112 LEU A O 1
ATOM 896 N N . VAL A 1 113 ? 19.690 -7.524 2.343 1.00 85.25 113 VAL A N 1
ATOM 897 C CA . VAL A 1 113 ? 18.854 -6.671 1.484 1.00 85.25 113 VAL A CA 1
ATOM 898 C C . VAL A 1 113 ? 19.210 -6.917 0.022 1.00 85.25 113 VAL A C 1
ATOM 900 O O . VAL A 1 113 ? 18.315 -7.161 -0.782 1.00 85.25 113 VAL A O 1
ATOM 903 N N . PHE A 1 114 ? 20.507 -6.928 -0.302 1.00 86.38 114 PHE A N 1
ATOM 904 C CA . PHE A 1 114 ? 20.986 -7.239 -1.650 1.00 86.38 114 PHE A CA 1
ATOM 905 C C . PHE A 1 114 ? 20.614 -8.664 -2.076 1.00 86.38 114 PHE A C 1
ATOM 907 O O . PHE A 1 114 ? 20.058 -8.856 -3.155 1.00 86.38 114 PHE A O 1
ATOM 914 N N . LEU A 1 115 ? 20.823 -9.650 -1.197 1.00 89.12 115 LEU A N 1
ATOM 915 C CA . LEU A 1 115 ? 20.409 -11.032 -1.436 1.00 89.12 115 LEU A CA 1
ATOM 916 C C . LEU A 1 115 ? 18.917 -11.117 -1.760 1.00 89.12 115 LEU A C 1
ATOM 918 O O . LEU A 1 115 ? 18.529 -11.833 -2.678 1.00 89.12 115 LEU A O 1
ATOM 922 N N . ARG A 1 116 ? 18.069 -10.365 -1.049 1.00 90.19 116 ARG A N 1
ATOM 923 C CA . ARG A 1 116 ? 16.634 -10.384 -1.319 1.00 90.19 116 ARG A CA 1
ATOM 924 C C . ARG A 1 116 ? 16.284 -9.793 -2.682 1.00 90.19 116 ARG A C 1
ATOM 926 O O . ARG A 1 116 ? 15.400 -10.331 -3.338 1.00 90.19 116 ARG A O 1
ATOM 933 N N . VAL A 1 117 ? 16.962 -8.726 -3.107 1.00 87.62 117 VAL A N 1
ATOM 934 C CA . VAL A 1 117 ? 16.799 -8.191 -4.471 1.00 87.62 117 VAL A CA 1
ATOM 935 C C . VAL A 1 117 ? 17.188 -9.253 -5.497 1.00 87.62 117 VAL A C 1
ATOM 937 O O . VAL A 1 117 ? 16.421 -9.503 -6.419 1.00 87.62 117 VAL A O 1
ATOM 940 N N . MET A 1 118 ? 18.318 -9.936 -5.297 1.00 89.88 118 MET A N 1
ATOM 941 C CA . MET A 1 118 ? 18.755 -11.016 -6.185 1.00 89.88 118 MET A CA 1
ATOM 942 C C . MET A 1 118 ? 17.751 -12.172 -6.242 1.00 89.88 118 MET A C 1
ATOM 944 O O . MET A 1 118 ? 17.428 -12.640 -7.327 1.00 89.88 118 MET A O 1
ATOM 948 N N . GLN A 1 119 ? 17.210 -12.600 -5.100 1.00 91.62 119 GLN A N 1
ATOM 949 C CA . GLN A 1 119 ? 16.171 -13.635 -5.049 1.00 91.62 119 GLN A CA 1
ATOM 950 C C . GLN A 1 119 ? 14.913 -13.228 -5.823 1.00 91.62 119 GLN A C 1
ATOM 952 O O . GLN A 1 119 ? 14.364 -14.045 -6.554 1.00 91.62 119 GLN A O 1
ATOM 957 N N . LEU A 1 120 ? 14.465 -11.976 -5.679 1.00 86.88 120 LEU A N 1
ATOM 958 C CA . LEU A 1 120 ? 13.309 -11.460 -6.418 1.00 86.88 120 LEU A CA 1
ATOM 959 C C . LEU A 1 120 ? 13.587 -11.374 -7.923 1.00 86.88 120 LEU A C 1
ATOM 961 O O . LEU A 1 120 ? 12.714 -11.706 -8.713 1.00 86.88 120 LEU A O 1
ATOM 965 N N . ALA A 1 121 ? 14.799 -10.972 -8.314 1.00 87.00 121 ALA A N 1
ATOM 966 C CA . ALA A 1 121 ? 15.192 -10.873 -9.717 1.00 87.00 121 ALA A CA 1
ATOM 967 C C . ALA A 1 121 ? 15.311 -12.244 -10.403 1.00 87.00 121 ALA A C 1
ATOM 969 O O . ALA A 1 121 ? 14.993 -12.361 -11.579 1.00 87.00 121 ALA A O 1
ATOM 970 N N . VAL A 1 122 ? 15.772 -13.271 -9.680 1.00 92.12 122 VAL A N 1
ATOM 971 C CA . VAL A 1 122 ? 15.907 -14.639 -10.210 1.00 92.12 122 VAL A CA 1
ATOM 972 C C . VAL A 1 122 ? 14.572 -15.387 -10.206 1.00 92.12 122 VAL A C 1
ATOM 974 O O . VAL A 1 122 ? 14.331 -16.201 -11.089 1.00 92.12 122 VAL A O 1
ATOM 977 N N . GLY A 1 123 ? 13.712 -15.136 -9.216 1.00 90.69 123 GLY A N 1
ATOM 978 C CA . GLY A 1 123 ? 12.427 -15.825 -9.065 1.00 90.69 123 GLY A CA 1
ATOM 979 C C . GLY A 1 123 ? 11.270 -15.237 -9.877 1.00 90.69 123 GLY A C 1
ATOM 980 O O . GLY A 1 123 ? 10.159 -15.743 -9.763 1.00 90.69 123 GLY A O 1
ATOM 981 N N . HIS A 1 124 ? 11.499 -14.168 -10.639 1.00 86.56 124 HIS A N 1
ATOM 982 C CA . HIS A 1 124 ? 10.486 -13.515 -11.467 1.00 86.56 124 HIS A CA 1
ATOM 983 C C . HIS A 1 124 ? 10.805 -13.704 -12.953 1.00 86.56 124 HIS A C 1
ATOM 985 O O . HIS A 1 124 ? 11.971 -13.804 -13.340 1.00 86.56 124 HIS A O 1
ATOM 991 N N . ASP A 1 125 ? 9.771 -13.697 -13.793 1.00 89.06 125 ASP A N 1
ATOM 992 C CA . ASP A 1 125 ? 9.932 -13.725 -15.244 1.00 89.06 125 ASP A CA 1
ATOM 993 C C . ASP A 1 125 ? 10.788 -12.547 -15.753 1.00 89.06 125 ASP A C 1
ATOM 995 O O . ASP A 1 125 ? 10.807 -11.470 -15.144 1.00 89.06 125 ASP A O 1
ATOM 999 N N . PRO A 1 126 ? 11.500 -12.692 -16.884 1.00 85.94 126 PRO A N 1
ATOM 1000 C CA . PRO A 1 126 ? 12.316 -11.609 -17.421 1.00 85.94 126 PRO A CA 1
ATOM 1001 C C . PRO A 1 126 ? 11.496 -10.338 -17.686 1.00 85.94 126 PRO A C 1
ATOM 1003 O O . PRO A 1 126 ? 10.642 -10.316 -18.570 1.00 85.94 126 PRO A O 1
ATOM 1006 N N . VAL A 1 127 ? 11.808 -9.255 -16.968 1.00 83.44 127 VAL A N 1
ATOM 1007 C CA . VAL A 1 127 ? 11.200 -7.934 -17.186 1.00 83.44 127 VAL A CA 1
ATOM 1008 C C . VAL A 1 127 ? 11.933 -7.230 -18.323 1.00 83.44 127 VAL A C 1
ATOM 1010 O O . VAL A 1 127 ? 13.132 -6.945 -18.236 1.00 83.44 127 VAL A O 1
ATOM 1013 N N . ARG A 1 128 ? 11.235 -6.955 -19.424 1.00 85.81 128 ARG A N 1
ATOM 1014 C CA . ARG A 1 128 ? 11.803 -6.275 -20.591 1.00 85.81 128 ARG A CA 1
ATOM 1015 C C . ARG A 1 128 ? 11.643 -4.769 -20.427 1.00 85.81 128 ARG A C 1
ATOM 1017 O O . ARG A 1 128 ? 10.727 -4.285 -19.778 1.00 85.81 128 ARG A O 1
ATOM 1024 N N . TYR A 1 129 ? 12.483 -4.001 -21.118 1.00 83.06 129 TYR A N 1
ATOM 1025 C CA . TYR A 1 129 ? 12.377 -2.536 -21.121 1.00 83.06 129 TYR A CA 1
ATOM 1026 C C . TYR A 1 129 ? 10.976 -2.035 -21.511 1.00 83.06 129 TYR A C 1
ATOM 1028 O O . TYR A 1 129 ? 10.478 -1.079 -20.931 1.00 83.06 129 TYR A O 1
ATOM 1036 N N . ARG A 1 130 ? 10.310 -2.719 -22.451 1.00 83.81 130 ARG A N 1
ATOM 1037 C CA . ARG A 1 130 ? 8.938 -2.392 -22.865 1.00 83.81 130 ARG A CA 1
ATOM 1038 C C . ARG A 1 130 ? 7.912 -2.510 -21.731 1.00 83.81 130 ARG A C 1
ATOM 1040 O O . ARG A 1 130 ? 6.928 -1.790 -21.756 1.00 83.81 130 ARG A O 1
ATOM 1047 N N . ASP A 1 131 ? 8.170 -3.375 -20.753 1.00 83.38 131 ASP A N 1
ATOM 1048 C CA . ASP A 1 131 ? 7.293 -3.599 -19.600 1.00 83.38 131 ASP A CA 1
ATOM 1049 C C . ASP A 1 131 ? 7.511 -2.520 -18.523 1.00 83.38 131 ASP A C 1
ATOM 1051 O O . ASP A 1 131 ? 6.665 -2.310 -17.661 1.00 83.38 131 ASP A O 1
ATOM 1055 N N . LEU A 1 132 ? 8.652 -1.819 -18.577 1.00 82.44 132 LEU A N 1
ATOM 1056 C CA . LEU A 1 132 ? 9.013 -0.742 -17.652 1.00 82.44 132 LEU A CA 1
ATOM 1057 C C . LEU A 1 132 ? 8.545 0.638 -18.123 1.00 82.44 132 LEU A C 1
ATOM 1059 O O . LEU A 1 132 ? 8.420 1.544 -17.304 1.00 82.44 132 LEU A O 1
ATOM 1063 N N . VAL A 1 133 ? 8.334 0.830 -19.427 1.00 83.31 133 VAL A N 1
ATOM 1064 C CA . VAL A 1 133 ? 7.932 2.121 -19.999 1.00 83.31 133 VAL A CA 1
ATOM 1065 C C . VAL A 1 133 ? 6.412 2.192 -20.072 1.00 83.31 133 VAL A C 1
ATOM 1067 O O . VAL A 1 133 ? 5.786 1.379 -20.744 1.00 83.31 133 VAL A O 1
ATOM 1070 N N . ALA A 1 134 ? 5.825 3.210 -19.441 1.00 76.31 134 ALA A N 1
ATOM 1071 C CA . ALA A 1 134 ? 4.375 3.386 -19.370 1.00 76.31 134 ALA A CA 1
ATOM 1072 C C . ALA A 1 134 ? 3.687 3.498 -20.742 1.00 76.31 134 ALA A C 1
ATOM 1074 O O . ALA A 1 134 ? 2.565 3.034 -20.933 1.00 76.31 134 ALA A O 1
ATOM 1075 N N . HIS A 1 135 ? 4.384 4.078 -21.718 1.00 76.12 135 HIS A N 1
ATOM 1076 C CA . HIS A 1 135 ? 3.950 4.171 -23.107 1.00 76.12 135 HIS A CA 1
ATOM 1077 C C . HIS A 1 135 ? 4.982 3.509 -24.014 1.00 76.12 135 HIS A C 1
ATOM 1079 O O . HIS A 1 135 ? 5.749 4.173 -24.714 1.00 76.12 135 HIS A O 1
ATOM 1085 N N . SER A 1 136 ? 5.051 2.179 -23.979 1.00 73.06 136 SER A N 1
ATOM 1086 C CA . SER A 1 136 ? 5.914 1.442 -24.899 1.00 73.06 136 SER A CA 1
ATOM 1087 C C . SER A 1 136 ? 5.298 1.394 -26.300 1.00 73.06 136 SER A C 1
ATOM 1089 O O . SER A 1 136 ? 4.745 0.388 -26.734 1.00 73.06 136 SER A O 1
ATOM 1091 N N . THR A 1 137 ? 5.378 2.506 -27.026 1.00 73.81 137 THR A N 1
ATOM 1092 C CA . THR A 1 137 ? 5.092 2.520 -28.462 1.00 73.81 137 THR A CA 1
ATOM 1093 C C . THR A 1 137 ? 6.375 2.194 -29.222 1.00 73.81 137 THR A C 1
ATOM 1095 O O . THR A 1 137 ? 7.382 2.888 -29.029 1.00 73.81 137 THR A O 1
ATOM 1098 N N . PRO A 1 138 ? 6.381 1.171 -30.096 1.00 70.19 138 PRO A N 1
ATOM 1099 C CA . PRO A 1 138 ? 7.491 0.958 -31.013 1.00 70.19 138 PRO A CA 1
ATOM 1100 C C . PRO A 1 138 ? 7.722 2.238 -31.817 1.00 70.19 138 PRO A C 1
ATOM 1102 O O . PRO A 1 138 ? 6.772 2.846 -32.307 1.00 70.19 138 PRO A O 1
ATOM 1105 N N . LYS A 1 139 ? 8.979 2.664 -31.960 1.00 71.19 139 LYS A N 1
ATOM 1106 C CA . LYS A 1 139 ? 9.287 3.766 -32.876 1.00 71.19 139 LYS A CA 1
ATOM 1107 C C . LYS A 1 139 ? 8.936 3.321 -34.296 1.00 71.19 139 LYS A C 1
ATOM 1109 O O . LYS A 1 139 ? 9.369 2.249 -34.709 1.00 71.19 139 LYS A O 1
ATOM 1114 N N . THR A 1 140 ? 8.218 4.160 -35.043 1.00 81.19 140 THR A N 1
ATOM 1115 C CA . THR A 1 140 ? 7.875 3.908 -36.455 1.00 81.19 140 THR A CA 1
ATOM 1116 C C . THR A 1 140 ? 9.120 3.658 -37.306 1.00 81.19 140 THR A C 1
ATOM 1118 O O . THR A 1 140 ? 9.101 2.838 -38.216 1.00 81.19 140 THR A O 1
ATOM 1121 N N . ILE A 1 141 ? 10.220 4.338 -36.976 1.00 82.62 141 ILE A N 1
ATOM 1122 C CA . ILE A 1 141 ? 11.534 4.140 -37.584 1.00 82.62 141 ILE A CA 1
ATOM 1123 C C . ILE A 1 141 ? 12.472 3.600 -36.495 1.00 82.62 141 ILE A C 1
ATOM 1125 O O . ILE A 1 141 ? 12.691 4.290 -35.489 1.00 82.62 141 ILE A O 1
ATOM 1129 N N . PRO A 1 142 ? 13.029 2.386 -36.650 1.00 78.31 142 PRO A N 1
ATOM 1130 C CA . PRO A 1 142 ? 14.033 1.868 -35.732 1.00 78.31 142 PRO A CA 1
ATOM 1131 C C . PRO A 1 142 ? 15.249 2.804 -35.708 1.00 78.31 142 PRO A C 1
ATOM 1133 O O . PRO A 1 142 ? 15.688 3.250 -36.768 1.00 78.31 142 PRO A O 1
ATOM 1136 N N . PRO A 1 143 ? 15.822 3.117 -34.534 1.00 76.94 143 PRO A N 1
ATOM 1137 C CA . PRO A 1 143 ? 17.050 3.896 -34.493 1.00 76.94 143 PRO A CA 1
ATOM 1138 C C . PRO A 1 143 ? 18.170 3.110 -35.180 1.00 76.94 143 PRO A C 1
ATOM 1140 O O . PRO A 1 143 ? 18.393 1.942 -34.855 1.00 76.94 143 PRO A O 1
ATOM 1143 N N . THR A 1 144 ? 18.891 3.750 -36.101 1.00 81.25 144 THR A N 1
ATOM 1144 C CA . THR A 1 144 ? 20.090 3.159 -36.701 1.00 81.25 144 THR A CA 1
ATOM 1145 C C . THR A 1 144 ? 21.111 2.914 -35.589 1.00 81.25 144 THR A C 1
ATOM 1147 O O . THR A 1 144 ? 21.492 3.869 -34.903 1.00 81.25 144 THR A O 1
ATOM 1150 N N . PRO A 1 145 ? 21.545 1.662 -35.353 1.00 77.44 145 PRO A N 1
ATOM 1151 C CA . PRO A 1 145 ? 22.579 1.402 -34.367 1.00 77.44 145 PRO A CA 1
ATOM 1152 C C . PRO A 1 145 ? 23.859 2.158 -34.761 1.00 77.44 145 PRO A C 1
ATOM 1154 O O . PRO A 1 145 ? 24.154 2.277 -35.953 1.00 77.44 145 PRO A O 1
ATOM 1157 N N . PRO A 1 146 ? 24.636 2.673 -33.794 1.00 79.94 146 PRO A N 1
ATOM 1158 C CA . PRO A 1 146 ? 25.896 3.335 -34.103 1.00 79.94 146 PRO A CA 1
ATOM 1159 C C . PRO A 1 146 ? 26.807 2.375 -34.884 1.00 79.94 146 PRO A C 1
ATOM 1161 O O . PRO A 1 146 ? 27.052 1.249 -34.448 1.00 79.94 146 PRO A O 1
ATOM 1164 N N . GLY A 1 147 ? 27.301 2.818 -36.047 1.00 72.25 147 GLY A N 1
ATOM 1165 C CA . GLY A 1 147 ? 28.094 1.989 -36.970 1.00 72.25 147 GLY A CA 1
ATOM 1166 C C . GLY A 1 147 ? 29.430 1.503 -36.394 1.00 72.25 147 GLY A C 1
ATOM 1167 O O . GLY A 1 147 ? 29.986 0.512 -36.856 1.00 72.25 147 GLY A O 1
ATOM 1168 N N . ARG A 1 148 ? 29.919 2.154 -35.334 1.00 73.50 148 ARG A N 1
ATOM 1169 C CA . ARG A 1 148 ? 30.979 1.648 -34.459 1.00 73.50 148 ARG A CA 1
ATOM 1170 C C . ARG A 1 148 ? 30.426 1.537 -33.046 1.00 73.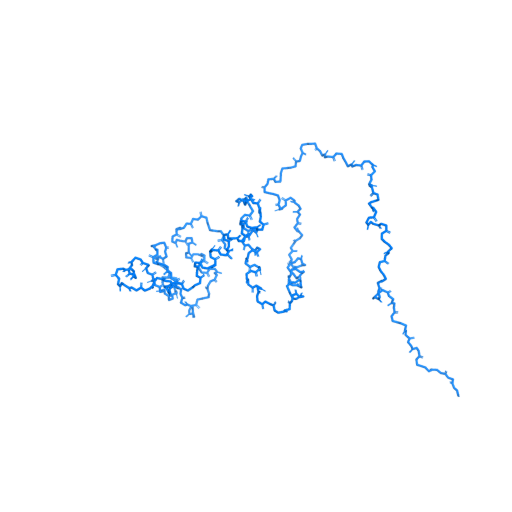50 148 ARG A C 1
ATOM 1172 O O . ARG A 1 148 ? 29.967 2.527 -32.480 1.00 73.50 148 ARG A O 1
ATOM 1179 N N . ARG A 1 149 ? 30.525 0.352 -32.446 1.00 69.75 149 ARG A N 1
ATOM 1180 C CA . ARG A 1 149 ? 30.447 0.234 -30.986 1.00 69.75 149 ARG A CA 1
ATOM 1181 C C . ARG A 1 149 ? 31.758 0.793 -30.443 1.00 69.75 149 ARG A C 1
ATOM 1183 O O . ARG A 1 149 ? 32.819 0.318 -30.833 1.00 69.75 149 ARG A O 1
ATOM 1190 N N . GLY A 1 150 ? 31.699 1.827 -29.609 1.00 66.69 150 GLY A N 1
ATOM 1191 C CA . GLY A 1 150 ? 32.894 2.287 -28.905 1.00 66.69 150 GLY A CA 1
ATOM 1192 C C . GLY A 1 150 ? 33.435 1.173 -28.005 1.00 66.69 150 GLY A C 1
ATOM 1193 O O . GLY A 1 150 ? 32.651 0.397 -27.459 1.00 66.69 150 GLY A O 1
ATOM 1194 N N . GLN A 1 151 ? 34.755 1.107 -27.842 1.00 68.38 151 GLN A N 1
ATOM 1195 C CA . GLN A 1 151 ? 35.386 0.502 -26.669 1.00 68.38 151 GLN A CA 1
ATOM 1196 C C . GLN A 1 151 ? 35.479 1.607 -25.611 1.00 68.38 151 GLN A C 1
ATOM 1198 O O . GLN A 1 151 ? 36.407 2.413 -25.658 1.00 68.38 151 GLN A O 1
ATOM 1203 N N . PRO A 1 152 ? 34.481 1.768 -24.720 1.00 70.50 152 PRO A N 1
ATOM 1204 C CA . PRO A 1 152 ? 34.624 2.689 -23.608 1.00 70.50 152 PRO A CA 1
ATOM 1205 C C . PRO A 1 152 ? 35.844 2.273 -22.768 1.00 70.50 152 PRO A C 1
ATOM 1207 O O . PRO A 1 152 ? 35.979 1.084 -22.476 1.00 70.50 152 PRO A O 1
ATOM 1210 N N . PRO A 1 153 ? 36.677 3.220 -22.301 1.00 63.28 153 PRO A N 1
ATOM 1211 C CA . PRO A 1 153 ? 37.852 2.921 -21.471 1.00 63.28 153 PRO A CA 1
ATOM 1212 C C . PRO A 1 153 ? 37.535 2.122 -20.194 1.00 63.28 153 PRO A C 1
ATOM 1214 O O . PRO A 1 153 ? 38.410 1.508 -19.595 1.00 63.28 153 PRO A O 1
ATOM 1217 N N . SER A 1 154 ? 36.269 2.097 -19.762 1.00 62.09 154 SER A N 1
ATOM 1218 C CA . SER A 1 154 ? 35.797 1.273 -18.645 1.00 62.09 154 SER A CA 1
ATOM 1219 C C . SER A 1 154 ? 35.790 -0.236 -18.935 1.00 62.09 154 SER A C 1
ATOM 1221 O O . SER A 1 154 ? 35.775 -1.020 -17.984 1.00 62.09 154 SER A O 1
ATOM 1223 N N . LEU A 1 155 ? 35.809 -0.646 -20.210 1.00 64.25 155 LEU A N 1
ATOM 1224 C CA . LEU A 1 155 ? 35.952 -2.041 -20.644 1.00 64.25 155 LEU A CA 1
ATOM 1225 C C . LEU A 1 155 ? 37.417 -2.473 -20.800 1.00 64.25 155 LEU A C 1
ATOM 1227 O O . LEU A 1 155 ? 37.677 -3.669 -20.726 1.00 64.25 155 LEU A O 1
ATOM 1231 N N . ASP A 1 156 ? 38.360 -1.532 -20.905 1.00 63.06 156 ASP A N 1
ATOM 1232 C CA . ASP A 1 156 ? 39.811 -1.801 -20.906 1.00 63.06 156 ASP A CA 1
ATOM 1233 C C . ASP A 1 156 ? 40.361 -2.098 -19.502 1.00 63.06 156 ASP A C 1
ATOM 1235 O O . ASP A 1 156 ? 41.571 -2.144 -19.271 1.00 63.06 156 ASP A O 1
ATOM 1239 N N . ARG A 1 157 ? 39.479 -2.312 -18.521 1.00 66.00 157 ARG A N 1
ATOM 1240 C CA . ARG A 1 157 ? 39.903 -2.747 -17.198 1.00 66.00 157 ARG A CA 1
ATOM 1241 C C . ARG A 1 157 ? 40.424 -4.183 -17.318 1.00 66.00 157 ARG A C 1
ATOM 1243 O O . ARG A 1 157 ? 39.644 -5.057 -17.709 1.00 66.00 157 ARG A O 1
ATOM 1250 N N . PRO A 1 158 ? 41.686 -4.467 -16.942 1.00 69.94 158 PRO A N 1
ATOM 1251 C CA . PRO A 1 158 ? 42.168 -5.839 -16.894 1.00 69.94 158 PRO A CA 1
ATOM 1252 C C . PRO A 1 158 ? 41.202 -6.662 -16.043 1.00 69.94 158 PRO A C 1
ATOM 1254 O O . PRO A 1 158 ? 40.697 -6.179 -15.020 1.00 69.94 158 PRO A O 1
ATOM 1257 N N . HIS A 1 159 ? 40.889 -7.878 -16.496 1.00 61.91 159 HIS A N 1
ATOM 1258 C CA . HIS A 1 159 ? 39.985 -8.761 -15.771 1.00 61.91 159 HIS A CA 1
ATOM 1259 C C . HIS A 1 159 ? 40.431 -8.843 -14.310 1.00 61.91 159 HIS A C 1
ATOM 1261 O O . HIS A 1 159 ? 41.548 -9.267 -14.024 1.00 61.91 159 HIS A O 1
ATOM 1267 N N . ALA A 1 160 ? 39.560 -8.419 -13.388 1.00 71.06 160 ALA A N 1
ATOM 1268 C CA . ALA A 1 160 ? 39.822 -8.563 -11.963 1.00 71.06 160 ALA A CA 1
ATOM 1269 C C . ALA A 1 160 ? 40.169 -10.030 -11.689 1.00 71.06 160 ALA A C 1
ATOM 1271 O O . ALA A 1 160 ? 39.427 -10.906 -12.140 1.00 71.06 160 ALA A O 1
ATOM 1272 N N . ALA A 1 161 ? 41.290 -10.284 -11.008 1.00 67.69 161 ALA A N 1
ATOM 1273 C CA . ALA A 1 161 ? 41.733 -11.630 -10.667 1.00 67.69 161 ALA A CA 1
ATOM 1274 C C . ALA A 1 161 ? 40.578 -12.376 -9.981 1.00 67.69 161 ALA A C 1
ATOM 1276 O O . ALA A 1 161 ? 40.149 -12.027 -8.880 1.00 67.69 161 ALA A O 1
ATOM 1277 N N . ARG A 1 162 ? 39.997 -13.353 -10.683 1.00 69.12 162 ARG A N 1
ATOM 1278 C CA . ARG A 1 162 ? 38.841 -14.109 -10.198 1.00 69.12 162 ARG A CA 1
ATOM 1279 C C . ARG A 1 162 ? 39.379 -15.283 -9.400 1.00 69.12 162 ARG A C 1
ATOM 1281 O O . ARG A 1 162 ? 39.532 -16.364 -9.954 1.00 69.12 162 ARG A O 1
ATOM 1288 N N . ALA A 1 163 ? 39.664 -15.057 -8.119 1.00 64.00 163 ALA A N 1
ATOM 1289 C CA . ALA A 1 163 ? 40.255 -16.061 -7.230 1.00 64.00 163 ALA A CA 1
ATOM 1290 C C . ALA A 1 163 ? 39.518 -17.421 -7.264 1.00 64.00 163 ALA A C 1
ATOM 1292 O O . ALA A 1 163 ? 40.143 -18.462 -7.143 1.00 64.00 163 ALA A O 1
ATOM 1293 N N . TRP A 1 164 ? 38.207 -17.418 -7.523 1.00 65.62 164 TRP A N 1
ATOM 1294 C CA . TRP A 1 164 ? 37.351 -18.608 -7.628 1.00 65.62 164 TRP A CA 1
ATOM 1295 C C . TRP A 1 164 ? 37.350 -19.315 -8.999 1.00 65.62 164 TRP A C 1
ATOM 1297 O O . TRP A 1 164 ? 36.594 -20.263 -9.188 1.00 65.62 164 TRP A O 1
ATOM 1307 N N . ARG A 1 165 ? 38.100 -18.823 -9.996 1.00 62.97 165 ARG A N 1
ATOM 1308 C CA . ARG A 1 165 ? 38.291 -19.502 -11.296 1.00 62.97 165 ARG A CA 1
ATOM 1309 C C . ARG A 1 165 ? 39.595 -20.292 -11.373 1.00 62.97 165 ARG A C 1
ATOM 1311 O O . ARG A 1 165 ? 39.804 -20.982 -12.364 1.00 62.97 165 ARG A O 1
ATOM 1318 N N . HIS A 1 166 ? 40.461 -20.169 -10.375 1.00 62.78 166 HIS A N 1
ATOM 1319 C CA . HIS A 1 166 ? 41.584 -21.078 -10.233 1.00 62.78 166 HIS A CA 1
ATOM 1320 C C . HIS A 1 166 ? 41.033 -22.371 -9.633 1.00 62.78 166 HIS A C 1
ATOM 1322 O O . HIS A 1 166 ? 40.364 -22.322 -8.599 1.00 62.78 166 HIS A O 1
ATOM 1328 N N . GLU A 1 167 ? 41.245 -23.500 -10.314 1.00 57.00 167 GLU A N 1
ATOM 1329 C CA . GLU A 1 167 ? 41.026 -24.802 -9.687 1.00 57.00 167 GLU A CA 1
ATOM 1330 C C . GLU A 1 167 ? 41.836 -24.845 -8.385 1.00 57.00 167 GLU A C 1
ATOM 1332 O O . GLU A 1 167 ? 42.964 -24.333 -8.355 1.00 57.00 167 GLU A O 1
ATOM 1337 N N . PRO A 1 168 ? 41.276 -25.387 -7.291 1.00 57.12 168 PRO A N 1
ATOM 1338 C CA . PRO A 1 168 ? 42.076 -25.643 -6.110 1.00 57.12 168 PRO A CA 1
ATOM 1339 C C . PRO A 1 168 ? 43.225 -26.553 -6.542 1.00 57.12 168 PRO A C 1
ATOM 1341 O O . PRO A 1 168 ? 42.992 -27.606 -7.127 1.00 57.12 168 PRO A O 1
ATOM 1344 N N . ILE A 1 169 ? 44.459 -26.104 -6.306 1.00 60.06 169 ILE A N 1
ATOM 1345 C CA . ILE A 1 169 ? 45.644 -26.940 -6.475 1.00 60.06 169 ILE A CA 1
ATOM 1346 C C . ILE A 1 169 ? 45.423 -28.141 -5.559 1.00 60.06 169 ILE A C 1
ATOM 1348 O O . ILE A 1 169 ? 45.424 -27.997 -4.335 1.00 60.06 169 ILE A O 1
ATOM 1352 N N . ASP A 1 170 ? 45.141 -29.290 -6.163 1.00 50.47 170 ASP A N 1
ATOM 1353 C CA . ASP A 1 170 ? 45.032 -30.560 -5.470 1.00 50.47 170 ASP A CA 1
ATOM 1354 C C . ASP A 1 170 ? 46.426 -30.868 -4.915 1.00 50.47 170 ASP A C 1
ATOM 1356 O O . ASP A 1 170 ? 47.353 -31.210 -5.652 1.00 50.47 170 ASP A O 1
ATOM 1360 N N . ASN A 1 171 ? 46.618 -30.620 -3.618 1.00 53.69 171 ASN A N 1
ATOM 1361 C CA . ASN A 1 171 ? 47.829 -31.024 -2.923 1.00 53.69 171 ASN A CA 1
ATOM 1362 C C . ASN A 1 171 ? 47.815 -32.550 -2.876 1.00 53.69 171 ASN A C 1
ATOM 1364 O O . ASN A 1 171 ? 47.201 -33.140 -1.986 1.00 53.69 171 ASN A O 1
ATOM 1368 N N . GLN A 1 172 ? 48.496 -33.179 -3.835 1.00 49.06 172 GLN A N 1
ATOM 1369 C CA . GLN A 1 172 ? 48.758 -34.606 -3.786 1.00 49.06 172 GLN A CA 1
ATOM 1370 C C . GLN A 1 172 ? 49.492 -34.942 -2.488 1.00 49.06 172 GLN A C 1
ATOM 1372 O O . GLN A 1 172 ? 50.642 -34.569 -2.256 1.00 49.06 172 GLN A O 1
ATOM 1377 N N . VAL A 1 173 ? 48.769 -35.655 -1.632 1.00 54.50 173 VAL A N 1
ATOM 1378 C CA . VAL A 1 173 ? 49.303 -36.393 -0.501 1.00 54.50 173 VAL A CA 1
ATOM 1379 C C . VAL A 1 173 ? 49.995 -37.640 -1.054 1.00 54.50 173 VAL A C 1
ATOM 1381 O O . VAL A 1 173 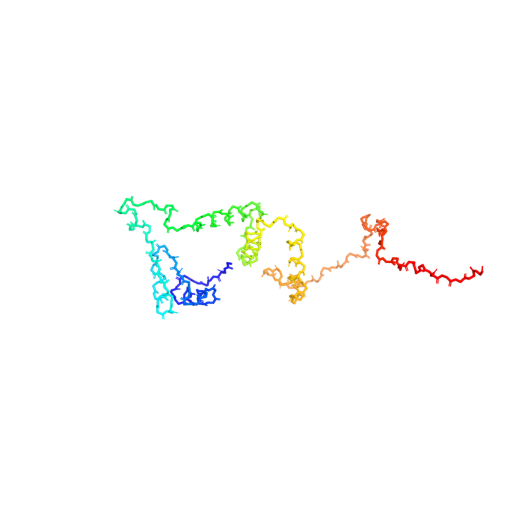? 49.325 -38.565 -1.496 1.00 54.50 173 VAL A O 1
ATOM 1384 N N . GLY A 1 174 ? 51.327 -37.644 -0.976 1.00 48.53 174 GLY A N 1
ATOM 1385 C CA . GLY A 1 174 ? 52.166 -38.823 -0.736 1.00 48.53 174 GLY A CA 1
ATOM 1386 C C . GLY A 1 174 ? 52.494 -39.753 -1.910 1.00 48.53 174 GLY A C 1
ATOM 1387 O O . GLY A 1 174 ? 51.656 -40.531 -2.345 1.00 48.53 174 GLY A O 1
ATOM 1388 N N . SER A 1 175 ? 53.778 -39.821 -2.263 1.00 44.44 175 SER A N 1
ATOM 1389 C CA . SER A 1 175 ? 54.553 -41.072 -2.241 1.00 44.44 175 SER A CA 1
ATOM 1390 C C . SER A 1 175 ? 56.050 -40.749 -2.207 1.00 44.44 175 SER A C 1
ATOM 1392 O O . SER A 1 175 ? 56.435 -39.633 -2.539 1.00 44.44 175 SER A O 1
ATOM 1394 N N . ASP A 1 176 ? 56.846 -41.747 -1.824 1.00 44.88 176 ASP A N 1
ATOM 1395 C CA . ASP A 1 176 ? 58.316 -41.790 -1.746 1.00 44.88 176 ASP A CA 1
ATOM 1396 C C . ASP A 1 176 ? 58.838 -41.350 -0.365 1.00 44.88 176 ASP A C 1
ATOM 1398 O O . ASP A 1 176 ? 58.623 -40.222 0.066 1.00 44.88 176 ASP A O 1
ATOM 1402 N N . GLY A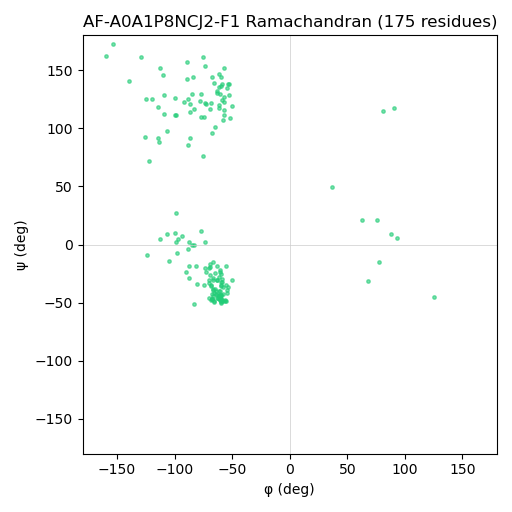 1 177 ? 59.524 -42.169 0.429 1.00 41.12 177 GLY A N 1
ATOM 1403 C CA . GLY A 1 177 ? 60.036 -43.533 0.310 1.00 41.12 177 GLY A CA 1
ATOM 1404 C C . GLY A 1 177 ? 60.889 -43.790 1.551 1.00 41.12 177 GLY A C 1
ATOM 1405 O O . GLY A 1 177 ? 61.532 -42.820 2.013 1.00 41.12 177 GLY A O 1
#

Secondary structure (DSSP, 8-state):
----S---HHHHHHHHHHHS-TTT-EEEE---GGGTTSGGGT-EEEE--HHHHHHTT--STTTSTTHHHHHHHHHHHHHHHS-S---GGGHHHHHHHHHHHHHHTT-S-HHHHHHHHHHHHHSSPPPPHHHHSTT-PPPSSPPPPPSS----TTT-SPPP--GGGSPP---------

Foldseek 3Di:
DDDFPDLALVRVLVVCVVPPDAPPDEAEEQQDPNVPCNVVVRHNYHHQHPVVCVVVVHDSCPSDDCPVVLVVQLVCCCCPVVVPDDDPLCVRVSVVVSCLCVVCVPPPDVVVSVVVVVVVCVVDDDDDPLNVDSDSDDDPDPDDPPPDDDPDVVVVPPPDPPVVPDDPPPPDDDDDD

Radius of gyration: 26.75 Å; Cα contacts (8 Å, |Δi|>4): 97; chains: 1; bounding box: 80×60×62 Å

Sequence (177 aa):
MRIIPDARAATLRGFITDNVELDTTTVITDGWTGYLGIDKAGYTHDRRSQRAARARGKDIDNLLPGVHRVASLAKRWLLGTHQGPVNIEHLVGYLDEFCFRFNRRTSRNRGLVFLRVMQLAVGHDPVRYRDLVAHSTPKTIPPTPPGRRGQPPSLDRPHAARAWRHEPIDNQVGSDG

Mean predicted aligned error: 12.5 Å